Protein AF-A0A9R0Q003-F1 (afdb_monomer_lite)

Secondary structure (DSSP, 8-state):
--------SHHHHHHHHHHHHHHHHHHHHHHHHHHHHHHHHHHHHSS--TTHHHHHHHHHHHHHHHHHHHHHHHHHH---HHHHHHHHHHHHHHHHHHHHHHHHHHHHHHHHHHHHHHHHHHHHHHHHHHHHHHHHHHHHHHHHHHHHHHHHHHHHHHHHHHHHHHHHHHHHHHT-S--EEEEE-TTSSEEEEEEESSS-S-TT-EEETTSHHHHHHHT-SS-EEPPTTSGGG-S---SS---EE----

pLDDT: mean 74.14, std 12.74, range [28.8, 93.0]

Radius of gyration: 54.27 Å; chains: 1; bounding box: 106×76×130 Å

Organism: Triticum turgidum subsp. durum (NCBI:txid4567)

Structure (mmCIF, N/CA/C/O backbone):
data_AF-A0A9R0Q003-F1
#
_entry.id   AF-A0A9R0Q003-F1
#
loop_
_atom_site.group_PDB
_atom_site.id
_atom_site.type_symbol
_atom_site.label_atom_id
_atom_site.label_alt_id
_atom_site.label_comp_id
_atom_site.label_asym_id
_atom_site.label_entity_id
_atom_site.label_seq_id
_atom_site.pdbx_PDB_ins_code
_atom_site.Cartn_x
_atom_site.Cartn_y
_atom_site.Cartn_z
_atom_site.occupancy
_atom_site.B_iso_or_equiv
_atom_site.auth_seq_id
_atom_site.auth_comp_id
_atom_site.auth_asym_id
_atom_site.auth_atom_id
_atom_site.pdbx_PDB_model_num
ATOM 1 N N . MET A 1 1 ? 52.944 42.085 -42.805 1.00 39.22 1 MET A N 1
ATOM 2 C CA . MET A 1 1 ? 52.366 42.282 -41.462 1.00 39.22 1 MET A CA 1
ATOM 3 C C . MET A 1 1 ? 51.196 41.339 -41.390 1.00 39.22 1 MET A C 1
ATOM 5 O O . MET A 1 1 ? 50.138 41.614 -41.939 1.00 39.22 1 MET A O 1
ATOM 9 N N . ASP A 1 2 ? 51.517 40.164 -40.880 1.00 52.12 2 ASP A N 1
ATOM 10 C CA . ASP A 1 2 ? 50.718 38.954 -40.896 1.00 52.12 2 ASP A CA 1
ATOM 11 C C . ASP A 1 2 ? 49.613 39.023 -39.845 1.00 52.12 2 ASP A C 1
ATOM 13 O O . ASP A 1 2 ? 49.868 39.360 -38.691 1.00 52.12 2 ASP A O 1
ATOM 17 N N . ALA A 1 3 ? 48.399 38.668 -40.250 1.00 45.84 3 ALA A N 1
ATOM 18 C CA . ALA A 1 3 ? 47.321 38.302 -39.345 1.00 45.84 3 ALA A CA 1
ATOM 19 C C . ALA A 1 3 ? 46.620 37.074 -39.940 1.00 45.84 3 ALA A C 1
ATOM 21 O O . ALA A 1 3 ? 45.602 37.175 -40.620 1.00 45.84 3 ALA A O 1
ATOM 22 N N . CYS A 1 4 ? 47.236 35.909 -39.737 1.00 53.81 4 CYS A N 1
ATOM 23 C CA . CYS A 1 4 ? 46.520 34.641 -39.755 1.00 53.81 4 CYS A CA 1
ATOM 24 C C . CYS A 1 4 ? 45.771 34.532 -38.424 1.00 53.81 4 CYS A C 1
ATOM 26 O O . CYS A 1 4 ? 46.368 34.149 -37.420 1.00 53.81 4 CYS A O 1
ATOM 28 N N . ASP A 1 5 ? 44.487 34.885 -38.412 1.00 50.88 5 ASP A N 1
ATOM 29 C CA . ASP A 1 5 ? 43.586 34.497 -37.327 1.00 50.88 5 ASP A CA 1
ATOM 30 C C . ASP A 1 5 ? 43.148 33.048 -37.567 1.00 50.88 5 ASP A C 1
ATOM 32 O O . ASP A 1 5 ? 42.313 32.746 -38.424 1.00 50.88 5 ASP A O 1
ATOM 36 N N . CYS A 1 6 ? 43.775 32.132 -36.832 1.00 57.16 6 CYS A N 1
ATOM 37 C CA . CYS A 1 6 ? 43.416 30.723 -36.800 1.00 57.16 6 CYS A CA 1
ATOM 38 C C . CYS A 1 6 ? 42.078 30.555 -36.064 1.00 57.16 6 CYS A C 1
ATOM 40 O O . CYS A 1 6 ? 41.985 30.726 -34.848 1.00 57.16 6 CYS A O 1
ATOM 42 N N . ILE A 1 7 ? 41.031 30.195 -36.805 1.00 57.41 7 ILE A N 1
ATOM 43 C CA . ILE A 1 7 ? 39.752 29.731 -36.258 1.00 57.41 7 ILE A CA 1
ATOM 44 C C . ILE A 1 7 ? 39.983 28.321 -35.692 1.00 57.41 7 ILE A C 1
ATOM 46 O O . ILE A 1 7 ? 39.793 27.328 -36.386 1.00 57.41 7 ILE A O 1
ATOM 50 N N . GLU A 1 8 ? 40.440 28.229 -34.443 1.00 60.84 8 GLU A N 1
ATOM 51 C CA . GLU A 1 8 ? 40.771 26.950 -33.793 1.00 60.84 8 GLU A CA 1
ATOM 52 C C . GLU A 1 8 ? 40.316 26.811 -32.310 1.00 60.84 8 GLU A C 1
ATOM 54 O O . GLU A 1 8 ? 41.117 26.432 -31.460 1.00 60.84 8 GLU A O 1
ATOM 59 N N . PRO A 1 9 ? 39.033 27.067 -31.946 1.00 56.81 9 PRO A N 1
ATOM 60 C CA . PRO A 1 9 ? 38.495 26.574 -30.666 1.00 56.81 9 PRO A CA 1
ATOM 61 C C . PRO A 1 9 ? 37.303 25.604 -30.774 1.00 56.81 9 PRO A C 1
ATOM 63 O O . PRO A 1 9 ? 36.918 25.015 -29.766 1.00 56.81 9 PRO A O 1
ATOM 66 N N . LEU A 1 10 ? 36.706 25.407 -31.957 1.00 55.28 10 LEU A N 1
ATOM 67 C CA . LEU A 1 10 ? 35.469 24.616 -32.090 1.00 55.28 10 LEU A CA 1
ATOM 68 C C . LEU A 1 10 ? 35.720 23.101 -31.947 1.00 55.28 10 LEU A C 1
ATOM 70 O O . LEU A 1 10 ? 35.021 22.421 -31.206 1.00 55.28 10 LEU A O 1
ATOM 74 N N . TRP A 1 11 ? 36.793 22.596 -32.565 1.00 57.06 11 TRP A N 1
ATOM 75 C CA . TRP A 1 11 ? 37.104 21.161 -32.620 1.00 57.06 11 TRP A CA 1
ATOM 76 C C . TRP A 1 11 ? 37.502 20.545 -31.264 1.00 57.06 11 TRP A C 1
ATOM 78 O O . TRP A 1 11 ? 37.228 19.377 -31.004 1.00 57.06 11 TRP A O 1
ATOM 88 N N . GLN A 1 12 ? 38.127 21.322 -30.370 1.00 60.28 12 GLN A N 1
ATOM 89 C CA . GLN A 1 12 ? 38.570 20.834 -29.055 1.00 60.28 12 GLN A CA 1
ATOM 90 C C . GLN A 1 12 ? 37.400 20.655 -28.073 1.00 60.28 12 GLN A C 1
ATOM 92 O O . GLN A 1 12 ? 37.425 19.774 -27.210 1.00 60.28 12 GLN A O 1
ATOM 97 N N . ALA A 1 13 ? 36.382 21.514 -28.189 1.00 66.50 13 ALA A N 1
ATOM 98 C CA . ALA A 1 13 ? 35.168 21.429 -27.387 1.00 66.50 13 ALA A CA 1
ATOM 99 C C . ALA A 1 13 ? 34.337 20.199 -27.781 1.00 66.50 13 ALA A C 1
ATOM 101 O O . ALA A 1 13 ? 33.815 19.514 -26.902 1.00 66.50 13 ALA A O 1
ATOM 102 N N . ASP A 1 14 ? 34.289 19.881 -29.077 1.00 73.62 14 ASP A N 1
ATOM 103 C CA . ASP A 1 14 ? 33.578 18.713 -29.599 1.00 73.62 14 ASP A CA 1
ATOM 104 C C . ASP A 1 14 ? 34.161 17.393 -29.056 1.00 73.62 14 ASP A C 1
ATOM 106 O O . ASP A 1 14 ? 33.408 16.523 -28.617 1.00 73.62 14 ASP A O 1
ATOM 110 N N . ASP A 1 15 ? 35.491 17.262 -28.973 1.00 77.25 15 ASP A N 1
ATOM 111 C CA . ASP A 1 15 ? 36.147 16.055 -28.435 1.00 77.25 15 ASP A CA 1
ATOM 112 C C . ASP A 1 15 ? 35.896 15.865 -26.925 1.00 77.25 15 ASP A C 1
ATOM 114 O O . ASP A 1 15 ? 35.560 14.770 -26.459 1.00 77.25 15 ASP A O 1
ATOM 118 N N . LEU A 1 16 ? 35.969 16.954 -26.148 1.00 82.06 16 LEU A N 1
ATOM 119 C CA . LEU A 1 16 ? 35.651 16.924 -24.719 1.00 82.06 16 LEU A CA 1
ATOM 120 C C . LEU A 1 16 ? 34.187 16.551 -24.474 1.00 82.06 16 LEU A C 1
ATOM 122 O O . LEU A 1 16 ? 33.913 15.700 -23.626 1.00 82.06 16 LEU A O 1
ATOM 126 N N . LEU A 1 17 ? 33.252 17.149 -25.217 1.00 81.50 17 LEU A N 1
ATOM 127 C CA . LEU A 1 17 ? 31.821 16.855 -25.103 1.00 81.50 17 LEU A CA 1
ATOM 128 C C . LEU A 1 17 ? 31.522 15.384 -25.406 1.00 81.50 17 LEU A C 1
ATOM 130 O O . LEU A 1 17 ? 30.820 14.736 -24.628 1.00 81.50 17 LEU A O 1
ATOM 134 N N . VAL A 1 18 ? 32.109 14.829 -26.470 1.00 82.00 18 VAL A N 1
ATOM 135 C CA . VAL A 1 18 ? 31.964 13.407 -26.820 1.00 82.00 18 VAL A CA 1
ATOM 136 C C . VAL A 1 18 ? 32.505 12.508 -25.706 1.00 82.00 18 VAL A C 1
ATOM 138 O O . VAL A 1 18 ? 31.854 11.532 -25.328 1.00 82.00 18 VAL A O 1
ATOM 141 N N . LYS A 1 19 ? 33.654 12.851 -25.113 1.00 82.94 19 LYS A N 1
ATOM 142 C CA . LYS A 1 19 ? 34.254 12.081 -24.015 1.00 82.94 19 LYS A CA 1
ATOM 143 C C . LYS A 1 19 ? 33.407 12.111 -22.742 1.00 82.94 19 LYS A C 1
ATOM 145 O O . LYS A 1 19 ? 33.236 11.073 -22.102 1.00 82.94 19 LYS A O 1
ATOM 150 N N . TYR A 1 20 ? 32.853 13.269 -22.382 1.00 85.69 20 TYR A N 1
ATOM 151 C CA . TYR A 1 20 ? 31.913 13.372 -21.264 1.00 85.69 20 TYR A CA 1
ATOM 152 C C . TYR A 1 20 ? 30.651 12.557 -21.524 1.00 85.69 20 TYR A C 1
ATOM 154 O O . TYR A 1 20 ? 30.238 11.798 -20.652 1.00 85.69 20 TYR A O 1
ATOM 162 N N . GLN A 1 21 ? 30.086 12.647 -22.728 1.00 83.62 21 GLN A N 1
ATOM 163 C CA . GLN A 1 21 ? 28.890 11.898 -23.094 1.00 83.62 21 GLN A CA 1
ATOM 164 C C . GLN A 1 21 ? 29.126 10.383 -23.052 1.00 83.62 21 GLN A C 1
ATOM 166 O O . GLN A 1 21 ? 28.301 9.658 -22.503 1.00 83.62 21 GLN A O 1
ATOM 171 N N . TYR A 1 22 ? 30.289 9.915 -23.513 1.00 84.62 22 TYR A N 1
ATOM 172 C CA . TYR A 1 22 ? 30.708 8.516 -23.407 1.00 84.62 22 TYR A CA 1
ATOM 173 C C . TYR A 1 22 ? 30.778 8.041 -21.947 1.00 84.62 22 TYR A C 1
ATOM 175 O O . TYR A 1 22 ? 30.221 7.003 -21.587 1.00 84.62 22 TYR A O 1
ATOM 183 N N . ILE A 1 23 ? 31.442 8.809 -21.077 1.00 87.44 23 ILE A N 1
ATOM 184 C CA . ILE A 1 23 ? 31.572 8.468 -19.653 1.00 87.44 23 ILE A CA 1
ATOM 185 C C . ILE A 1 23 ? 30.193 8.472 -18.977 1.00 87.44 23 ILE A C 1
ATOM 187 O O . ILE A 1 23 ? 29.872 7.550 -18.226 1.00 87.44 23 ILE A O 1
ATOM 191 N N . SER A 1 24 ? 29.358 9.472 -19.262 1.00 86.50 24 SER A N 1
ATOM 192 C CA . SER A 1 24 ? 27.998 9.564 -18.733 1.00 86.50 24 SER A CA 1
ATOM 193 C C . SER A 1 24 ? 27.127 8.389 -19.175 1.00 86.50 24 SER A C 1
ATOM 195 O O . SER A 1 24 ? 26.524 7.749 -18.317 1.00 86.50 24 SER A O 1
ATOM 197 N N . ASP A 1 25 ? 27.098 8.051 -20.467 1.00 87.00 25 ASP A N 1
ATOM 198 C CA . ASP A 1 25 ? 26.306 6.928 -20.988 1.00 87.00 25 ASP A CA 1
ATOM 199 C C . ASP A 1 25 ? 26.730 5.590 -20.360 1.00 87.00 25 ASP A C 1
ATOM 201 O O . ASP A 1 25 ? 25.877 4.756 -20.051 1.00 87.00 25 ASP A O 1
ATOM 205 N N . PHE A 1 26 ? 28.025 5.404 -20.080 1.00 89.25 26 PHE A N 1
ATOM 206 C CA . PHE A 1 26 ? 28.524 4.228 -19.364 1.00 89.25 26 PHE A CA 1
ATOM 207 C C . PHE A 1 26 ? 27.991 4.142 -17.924 1.00 89.25 26 PHE A C 1
ATOM 209 O O . PHE A 1 26 ? 27.457 3.105 -17.522 1.00 89.25 26 PHE A O 1
ATOM 216 N N . PHE A 1 27 ? 28.098 5.223 -17.144 1.00 90.44 27 PHE A N 1
ATOM 217 C CA . PHE A 1 27 ? 27.604 5.240 -15.762 1.00 90.44 27 PHE A CA 1
ATOM 218 C C . PHE A 1 27 ? 26.077 5.132 -15.684 1.00 90.44 27 PHE A C 1
ATOM 220 O O . PHE A 1 27 ? 25.561 4.455 -14.793 1.00 90.44 27 PHE A O 1
ATOM 227 N N . ILE A 1 28 ? 25.353 5.746 -16.624 1.00 89.25 28 ILE A N 1
ATOM 228 C CA . ILE A 1 28 ? 23.892 5.635 -16.714 1.00 89.25 28 ILE A CA 1
ATOM 229 C C . ILE A 1 28 ? 23.494 4.189 -17.012 1.00 89.25 28 ILE A C 1
ATOM 231 O O . ILE A 1 28 ? 22.638 3.643 -16.317 1.00 89.25 28 ILE A O 1
ATOM 235 N N . ALA A 1 29 ? 24.140 3.541 -17.988 1.00 89.50 29 ALA A N 1
ATOM 236 C CA . ALA A 1 29 ? 23.881 2.137 -18.293 1.00 89.50 29 ALA A CA 1
ATOM 237 C C . ALA A 1 29 ? 24.128 1.250 -17.062 1.00 89.50 29 ALA A C 1
ATOM 239 O O . ALA A 1 29 ? 23.259 0.459 -16.698 1.00 89.50 29 ALA A O 1
ATOM 240 N N . LEU A 1 30 ? 25.261 1.427 -16.371 1.00 90.94 30 LEU A N 1
ATOM 241 C CA . LEU A 1 30 ? 25.586 0.683 -15.150 1.00 90.94 30 LEU A CA 1
ATOM 242 C C . LEU A 1 30 ? 24.510 0.860 -14.066 1.00 90.94 30 LEU A C 1
ATOM 244 O O . LEU A 1 30 ? 24.023 -0.125 -13.509 1.00 90.94 30 LEU A O 1
ATOM 248 N N . ALA A 1 31 ? 24.100 2.101 -13.798 1.00 91.50 31 ALA A N 1
ATOM 249 C CA . ALA A 1 31 ? 23.055 2.397 -12.824 1.00 91.50 31 ALA A CA 1
ATOM 250 C C . ALA A 1 31 ? 21.722 1.738 -13.212 1.00 91.50 31 ALA A C 1
ATOM 252 O O . ALA A 1 31 ? 21.062 1.128 -12.371 1.00 91.50 31 ALA A O 1
ATOM 253 N N . TYR A 1 32 ? 21.347 1.794 -14.491 1.00 91.88 32 TYR A N 1
ATOM 254 C CA . TYR A 1 32 ? 20.096 1.221 -14.992 1.00 91.88 32 TYR A CA 1
ATOM 255 C C . TYR A 1 32 ? 20.089 -0.315 -14.982 1.00 91.88 32 TYR A C 1
ATOM 257 O O . TYR A 1 32 ? 19.019 -0.909 -14.892 1.00 91.88 32 TYR A O 1
ATOM 265 N N . PHE A 1 33 ? 21.245 -0.982 -14.980 1.00 89.62 33 PHE A N 1
ATOM 266 C CA . PHE A 1 33 ? 21.320 -2.420 -14.691 1.00 89.62 33 PHE A CA 1
ATOM 267 C C . PHE A 1 33 ? 21.368 -2.734 -13.183 1.00 89.62 33 PHE A C 1
ATOM 269 O O . PHE A 1 33 ? 20.848 -3.771 -12.771 1.00 89.62 33 PHE A O 1
ATOM 276 N N . SER A 1 34 ? 21.925 -1.848 -12.346 1.00 93.00 34 SER A N 1
ATOM 277 C CA . SER A 1 34 ? 22.005 -2.039 -10.884 1.00 93.00 34 SER A CA 1
ATOM 278 C C . SER A 1 34 ? 20.648 -1.911 -10.187 1.00 93.00 34 SER A C 1
ATOM 280 O O . SER A 1 34 ? 20.258 -2.787 -9.417 1.00 93.00 34 SER A O 1
ATOM 282 N N . ILE A 1 35 ? 19.882 -0.862 -10.503 1.00 89.88 35 ILE A N 1
ATOM 283 C CA . ILE A 1 35 ? 18.570 -0.583 -9.892 1.00 89.88 35 ILE A CA 1
ATOM 284 C C . ILE A 1 35 ? 17.612 -1.793 -9.951 1.00 89.88 35 ILE A C 1
ATOM 286 O O . ILE A 1 35 ? 17.067 -2.171 -8.911 1.00 89.88 35 ILE A O 1
ATOM 290 N N . PRO A 1 36 ? 17.377 -2.445 -11.109 1.00 88.06 36 PRO A N 1
ATOM 291 C CA . PRO A 1 36 ? 16.486 -3.600 -11.170 1.00 88.06 36 PRO A CA 1
ATOM 292 C C . PRO A 1 36 ? 17.024 -4.813 -10.397 1.00 88.06 36 PRO A C 1
ATOM 294 O O . PRO A 1 36 ? 16.221 -5.565 -9.846 1.00 88.06 36 PRO A O 1
ATOM 297 N N . LEU A 1 37 ? 18.346 -5.004 -10.292 1.00 88.81 37 LEU A N 1
ATOM 298 C CA . LEU A 1 37 ? 18.932 -6.072 -9.470 1.00 88.81 37 LEU A CA 1
ATOM 299 C C . LEU A 1 37 ? 18.641 -5.858 -7.979 1.00 88.81 37 LEU A C 1
ATOM 301 O O . LEU A 1 37 ? 18.210 -6.788 -7.292 1.00 88.81 37 LEU A O 1
ATOM 305 N N . GLU A 1 38 ? 18.813 -4.630 -7.492 1.00 89.25 38 GLU A N 1
ATOM 306 C CA . GLU A 1 38 ? 18.480 -4.242 -6.117 1.00 89.25 38 GLU A CA 1
ATOM 307 C C . GLU A 1 38 ? 16.982 -4.409 -5.836 1.00 89.25 38 GLU A C 1
ATOM 309 O O . GLU A 1 38 ? 16.589 -4.959 -4.802 1.00 89.25 38 GLU A O 1
ATOM 314 N N . LEU A 1 39 ? 16.136 -4.017 -6.794 1.00 86.62 39 LEU A N 1
ATOM 315 C CA . LEU A 1 39 ? 14.686 -4.162 -6.704 1.00 86.62 39 LEU A CA 1
ATOM 316 C C . LEU A 1 39 ? 14.270 -5.640 -6.621 1.00 86.62 39 LEU A C 1
ATOM 318 O O . LEU A 1 39 ? 13.447 -6.006 -5.781 1.00 86.62 39 LEU A O 1
ATOM 322 N N . ILE A 1 40 ? 14.867 -6.515 -7.439 1.00 86.69 40 ILE A N 1
ATOM 323 C CA . ILE A 1 40 ? 14.616 -7.965 -7.403 1.00 86.69 40 ILE A CA 1
ATOM 324 C C . ILE A 1 40 ? 15.054 -8.559 -6.061 1.00 86.69 40 ILE A C 1
ATOM 326 O O . ILE A 1 40 ? 14.315 -9.353 -5.472 1.00 86.69 40 ILE A O 1
ATOM 330 N N . TYR A 1 41 ? 16.228 -8.174 -5.554 1.00 88.31 41 TYR A N 1
ATOM 331 C CA . TYR A 1 41 ? 16.712 -8.623 -4.249 1.00 88.31 41 TYR A CA 1
ATOM 332 C C . TYR A 1 41 ? 15.750 -8.220 -3.121 1.00 88.31 41 TYR A C 1
ATOM 334 O O . TYR A 1 41 ? 15.361 -9.063 -2.305 1.00 88.31 41 TYR A O 1
ATOM 342 N N . PHE A 1 42 ? 15.297 -6.963 -3.118 1.00 84.94 42 PHE A N 1
ATOM 343 C CA . PHE A 1 42 ? 14.334 -6.450 -2.146 1.00 84.94 42 PHE A CA 1
ATOM 344 C C . PHE A 1 42 ? 13.007 -7.217 -2.186 1.00 84.94 42 PHE A C 1
ATOM 346 O O . PHE A 1 42 ? 12.504 -7.649 -1.149 1.00 84.94 42 PHE A O 1
ATOM 353 N N . VAL A 1 43 ? 12.462 -7.457 -3.380 1.00 83.88 43 VAL A N 1
ATOM 354 C CA . VAL A 1 43 ? 11.192 -8.180 -3.564 1.00 83.88 43 VAL A CA 1
ATOM 355 C C . VAL A 1 43 ? 11.316 -9.646 -3.163 1.00 83.88 43 VAL A C 1
ATOM 357 O O . VAL A 1 43 ? 10.394 -10.198 -2.572 1.00 83.88 43 VAL A O 1
ATOM 360 N N . LYS A 1 44 ? 12.457 -10.288 -3.437 1.00 82.94 44 LYS A N 1
ATOM 361 C CA . LYS A 1 44 ? 12.706 -11.671 -3.009 1.00 82.94 44 LYS A CA 1
ATOM 362 C C . LYS A 1 44 ? 12.798 -11.784 -1.484 1.00 82.94 44 LYS A C 1
ATOM 364 O O . LYS A 1 44 ? 12.414 -12.811 -0.929 1.00 82.94 44 LYS A O 1
ATOM 369 N N . LYS A 1 45 ? 13.298 -10.746 -0.805 1.00 84.44 45 LYS A N 1
ATOM 370 C CA . LYS A 1 45 ? 13.386 -10.694 0.661 1.00 84.44 45 LYS A CA 1
ATOM 371 C C . LYS A 1 45 ? 12.059 -10.295 1.321 1.00 84.44 45 LYS A C 1
ATOM 373 O O . LYS A 1 45 ? 11.760 -10.777 2.411 1.00 84.44 45 LYS A O 1
ATOM 378 N N . SER A 1 46 ? 11.268 -9.440 0.676 1.00 76.00 46 SER A N 1
ATOM 379 C CA . SER A 1 46 ? 9.977 -8.956 1.169 1.00 76.00 46 SER A CA 1
ATOM 380 C C . SER A 1 46 ? 8.842 -9.898 0.744 1.00 76.00 46 SER A C 1
ATOM 382 O O . SER A 1 46 ? 8.393 -9.897 -0.398 1.00 76.00 46 SER A O 1
ATOM 384 N N . SER A 1 47 ? 8.373 -10.736 1.673 1.00 59.75 47 SER A N 1
ATOM 385 C CA . SER A 1 47 ? 7.427 -11.843 1.423 1.00 59.75 47 SER A CA 1
ATOM 386 C C . SER A 1 47 ? 6.079 -11.425 0.795 1.00 59.75 47 SER A C 1
ATOM 388 O O . SER A 1 47 ? 5.408 -12.242 0.164 1.00 59.75 47 SER A O 1
ATOM 390 N N . PHE A 1 48 ? 5.683 -10.152 0.893 1.00 60.50 48 PHE A N 1
ATOM 391 C CA . PHE A 1 48 ? 4.345 -9.692 0.513 1.00 60.50 48 PHE A CA 1
ATOM 392 C C . PHE A 1 48 ? 4.397 -8.418 -0.341 1.00 60.50 48 PHE A C 1
ATOM 394 O O . PHE A 1 48 ? 4.326 -7.303 0.168 1.00 60.50 48 PHE A O 1
ATOM 401 N N . PHE A 1 49 ? 4.499 -8.580 -1.664 1.00 68.56 49 PHE A N 1
ATOM 402 C CA . PHE A 1 49 ? 4.280 -7.482 -2.610 1.00 68.56 49 PHE A CA 1
ATOM 403 C C . PHE A 1 49 ? 3.157 -7.868 -3.585 1.00 68.56 49 PHE A C 1
ATOM 405 O O . PHE A 1 49 ? 3.393 -8.698 -4.464 1.00 68.56 49 PHE A O 1
ATOM 412 N N . PRO A 1 50 ? 1.937 -7.317 -3.442 1.00 67.94 50 PRO A N 1
ATOM 413 C CA . PRO A 1 50 ? 0.781 -7.712 -4.257 1.00 67.94 50 PRO A CA 1
ATOM 414 C C . PRO A 1 50 ? 0.907 -7.331 -5.744 1.00 67.94 50 PRO A C 1
ATOM 416 O O . PRO A 1 50 ? 0.193 -7.874 -6.578 1.00 67.94 50 PRO A O 1
ATOM 419 N N . TYR A 1 51 ? 1.867 -6.472 -6.103 1.00 73.25 51 TYR A N 1
ATOM 420 C CA . TYR A 1 51 ? 2.029 -5.922 -7.455 1.00 73.25 51 TYR A CA 1
ATOM 421 C C . TYR A 1 51 ? 3.347 -6.339 -8.130 1.00 73.25 51 TYR A C 1
ATOM 423 O O . TYR A 1 51 ? 4.054 -5.515 -8.712 1.00 73.25 51 TYR A O 1
ATOM 431 N N . ARG A 1 52 ? 3.702 -7.632 -8.070 1.00 77.94 52 ARG A N 1
ATOM 432 C CA . ARG A 1 52 ? 4.939 -8.168 -8.688 1.00 77.94 52 ARG A CA 1
ATOM 433 C C . ARG A 1 52 ? 5.046 -7.871 -10.189 1.00 77.94 52 ARG A C 1
ATOM 435 O O . ARG A 1 52 ? 6.133 -7.582 -10.671 1.00 77.94 52 ARG A O 1
ATOM 442 N N . TRP A 1 53 ? 3.926 -7.877 -10.912 1.00 77.75 53 TRP A N 1
ATOM 443 C CA . TRP A 1 53 ? 3.884 -7.565 -12.347 1.00 77.75 53 TRP A CA 1
ATOM 444 C C . TRP A 1 53 ? 4.319 -6.133 -12.673 1.00 77.75 53 TRP A C 1
ATOM 446 O O . TRP A 1 53 ? 5.014 -5.918 -13.660 1.00 77.75 53 TRP A O 1
ATOM 456 N N . VAL A 1 54 ? 3.977 -5.164 -11.821 1.00 80.88 54 VAL A N 1
ATOM 457 C CA . VAL A 1 54 ? 4.371 -3.755 -11.995 1.00 80.88 54 VAL A CA 1
ATOM 458 C C . VAL A 1 54 ? 5.875 -3.599 -11.840 1.00 80.88 54 VAL A C 1
ATOM 460 O O . VAL A 1 54 ? 6.507 -2.890 -12.611 1.00 80.88 54 VAL A O 1
ATOM 463 N N . LEU A 1 55 ? 6.458 -4.309 -10.875 1.00 81.50 55 LEU A N 1
ATOM 464 C CA . LEU A 1 55 ? 7.901 -4.313 -10.647 1.00 81.50 55 LEU A CA 1
ATOM 465 C C . LEU A 1 55 ? 8.659 -4.940 -11.820 1.00 81.50 55 LEU A C 1
ATOM 467 O O . LEU A 1 55 ? 9.721 -4.446 -12.184 1.00 81.50 55 LEU A O 1
ATOM 471 N N . ILE A 1 56 ? 8.102 -5.985 -12.440 1.00 83.50 56 ILE A N 1
ATOM 472 C CA . ILE A 1 56 ? 8.666 -6.583 -13.658 1.00 83.50 56 ILE A CA 1
ATOM 473 C C . ILE A 1 56 ? 8.611 -5.583 -14.820 1.00 83.50 56 ILE A C 1
ATOM 475 O O . ILE A 1 56 ? 9.620 -5.400 -15.493 1.00 83.50 56 ILE A O 1
ATOM 479 N N . GLN A 1 57 ? 7.478 -4.906 -15.033 1.00 83.38 57 GLN A N 1
ATOM 480 C CA . GLN A 1 57 ? 7.337 -3.889 -16.087 1.00 83.38 57 GLN A CA 1
ATOM 481 C C . GLN A 1 57 ? 8.280 -2.700 -15.865 1.00 83.38 57 GLN A C 1
ATOM 483 O O . GLN A 1 57 ? 8.973 -2.273 -16.785 1.00 83.38 57 GLN A O 1
ATOM 488 N N . PHE A 1 58 ? 8.371 -2.211 -14.628 1.00 85.56 58 PHE A N 1
ATOM 489 C CA . PHE A 1 58 ? 9.275 -1.128 -14.251 1.00 85.56 58 PHE A CA 1
ATOM 490 C C . PHE A 1 58 ? 10.747 -1.527 -14.418 1.00 85.56 58 PHE A C 1
ATOM 492 O O . PHE A 1 58 ? 11.527 -0.781 -15.004 1.00 85.56 58 PHE A O 1
ATOM 499 N N . GLY A 1 59 ? 11.121 -2.733 -13.981 1.00 87.38 59 GLY A N 1
ATOM 500 C CA . GLY A 1 59 ? 12.461 -3.274 -14.196 1.00 87.38 59 GLY A CA 1
ATOM 501 C C . GLY A 1 59 ? 12.792 -3.431 -15.682 1.00 87.38 59 GLY A C 1
ATOM 502 O O . GLY A 1 59 ? 13.861 -3.008 -16.114 1.00 87.38 59 GLY A O 1
ATOM 503 N N . ALA A 1 60 ? 11.864 -3.964 -16.481 1.00 87.94 60 ALA A N 1
ATOM 504 C CA . ALA A 1 60 ? 12.028 -4.099 -17.927 1.00 87.94 60 ALA A CA 1
ATOM 505 C C . ALA A 1 60 ? 12.201 -2.737 -18.615 1.00 87.94 60 ALA A C 1
ATOM 507 O O . ALA A 1 60 ? 13.076 -2.596 -19.466 1.00 87.94 60 ALA A O 1
ATOM 508 N N . PHE A 1 61 ? 11.425 -1.726 -18.215 1.00 88.38 61 PHE A N 1
ATOM 509 C CA . PHE A 1 61 ? 11.552 -0.358 -18.714 1.00 88.38 61 PHE A CA 1
ATOM 510 C C . PHE A 1 61 ? 12.938 0.235 -18.423 1.00 88.38 61 PHE A C 1
ATOM 512 O O . PHE A 1 61 ? 13.585 0.743 -19.337 1.00 88.38 61 PHE A O 1
ATOM 519 N N . ILE A 1 62 ? 13.428 0.121 -17.183 1.00 89.94 62 ILE A N 1
ATOM 520 C CA . ILE A 1 62 ? 14.754 0.634 -16.803 1.00 89.94 62 ILE A CA 1
ATOM 521 C C . ILE A 1 62 ? 15.860 -0.081 -17.593 1.00 89.94 62 ILE A C 1
ATOM 523 O O . ILE A 1 62 ? 16.750 0.578 -18.129 1.00 89.94 62 ILE A O 1
ATOM 527 N N . VAL A 1 63 ? 15.784 -1.411 -17.725 1.00 90.44 63 VAL A N 1
ATOM 528 C CA . VAL A 1 63 ? 16.761 -2.197 -18.498 1.00 90.44 63 VAL A CA 1
ATOM 529 C C . VAL A 1 63 ? 16.759 -1.799 -19.973 1.00 90.44 63 VAL A C 1
ATOM 531 O O . VAL A 1 63 ? 17.827 -1.620 -20.554 1.00 90.44 63 VAL A O 1
ATOM 534 N N . LEU A 1 64 ? 15.584 -1.624 -20.583 1.00 88.56 64 LEU A N 1
ATOM 535 C CA . LEU A 1 64 ? 15.450 -1.177 -21.972 1.00 88.56 64 LEU A CA 1
ATOM 536 C C . LEU A 1 64 ? 16.055 0.218 -22.180 1.00 88.56 64 LEU A C 1
ATOM 538 O O . LEU A 1 64 ? 16.804 0.426 -23.135 1.00 88.56 64 LEU A O 1
ATOM 542 N N . CYS A 1 65 ? 15.810 1.155 -21.262 1.00 87.50 65 CYS A N 1
ATOM 543 C CA . CYS A 1 65 ? 16.470 2.461 -21.267 1.00 87.50 65 CYS A CA 1
ATOM 544 C C . CYS A 1 65 ? 17.996 2.315 -21.138 1.00 87.50 65 CYS A C 1
ATOM 546 O O . CYS A 1 65 ? 18.737 2.918 -21.913 1.00 87.50 65 CYS A O 1
ATOM 548 N N . GLY A 1 66 ? 18.484 1.460 -20.235 1.00 88.31 66 GLY A N 1
ATOM 549 C CA . GLY A 1 66 ? 19.921 1.226 -20.032 1.00 88.31 66 GLY A CA 1
ATOM 550 C C . GLY A 1 66 ? 20.591 0.626 -21.264 1.00 88.31 66 GLY A C 1
ATOM 551 O O . GLY A 1 66 ? 21.677 1.051 -21.658 1.00 88.31 66 GLY A O 1
ATOM 552 N N . ALA A 1 67 ? 19.898 -0.292 -21.938 1.00 87.25 67 ALA A N 1
ATOM 553 C CA . ALA A 1 67 ? 20.338 -0.869 -23.197 1.00 87.25 67 ALA A CA 1
ATOM 554 C C . ALA A 1 67 ? 20.505 0.203 -24.282 1.00 87.25 67 ALA A C 1
ATOM 556 O O . ALA A 1 67 ? 21.481 0.150 -25.023 1.00 87.25 67 ALA A O 1
ATOM 557 N N . THR A 1 68 ? 19.629 1.214 -24.357 1.00 86.94 68 THR A N 1
ATOM 558 C CA . THR A 1 68 ? 19.807 2.307 -25.332 1.00 86.94 68 THR A CA 1
ATOM 559 C C . THR A 1 68 ? 21.070 3.137 -25.082 1.00 86.94 68 THR A C 1
ATOM 561 O O . THR A 1 68 ? 21.746 3.483 -26.049 1.00 86.94 68 THR A O 1
ATOM 564 N N . HIS A 1 69 ? 21.455 3.372 -23.822 1.00 87.06 69 HIS A N 1
ATOM 565 C CA . HIS A 1 69 ? 22.723 4.036 -23.482 1.00 87.06 69 HIS A CA 1
ATOM 566 C C . HIS A 1 69 ? 23.941 3.162 -23.811 1.00 87.06 69 HIS A C 1
ATOM 568 O O . HIS A 1 69 ? 24.925 3.649 -24.365 1.00 87.06 69 HIS A O 1
ATOM 574 N N . LEU A 1 70 ? 23.858 1.850 -23.569 1.00 85.75 70 LEU A N 1
ATOM 575 C CA . LEU A 1 70 ? 24.923 0.917 -23.944 1.00 85.75 70 LEU A CA 1
ATOM 576 C C . LEU A 1 70 ? 25.096 0.824 -25.472 1.00 85.75 70 LEU A C 1
ATOM 578 O O . LEU A 1 70 ? 26.218 0.772 -25.973 1.00 85.75 70 LEU A O 1
ATOM 582 N N . ILE A 1 71 ? 23.989 0.849 -26.222 1.00 84.00 71 ILE A N 1
ATOM 583 C CA . ILE A 1 71 ? 24.001 0.882 -27.689 1.00 84.00 71 ILE A CA 1
ATOM 584 C C . ILE A 1 71 ? 24.591 2.205 -28.195 1.00 84.00 71 ILE A C 1
ATOM 586 O O . ILE A 1 71 ? 25.362 2.177 -29.153 1.00 84.00 71 ILE A O 1
ATOM 590 N N . ASN A 1 72 ? 24.293 3.348 -27.564 1.00 80.69 72 ASN A N 1
ATOM 591 C CA . ASN A 1 72 ? 24.937 4.628 -27.894 1.00 80.69 72 ASN A CA 1
ATOM 592 C C . ASN A 1 72 ? 26.458 4.542 -27.709 1.00 80.69 72 ASN A C 1
ATOM 594 O O . ASN A 1 72 ? 27.197 4.884 -28.630 1.00 80.69 72 ASN A O 1
ATOM 598 N N . LEU A 1 73 ? 26.917 3.997 -26.577 1.00 81.75 73 LEU A N 1
ATOM 599 C CA . LEU A 1 73 ? 28.339 3.791 -26.288 1.00 81.75 73 LEU A CA 1
ATOM 600 C C . LEU A 1 73 ? 29.029 2.948 -27.372 1.00 81.75 73 LEU A C 1
ATOM 602 O O . LEU A 1 73 ? 30.095 3.305 -27.871 1.00 81.75 73 LEU A O 1
ATOM 606 N N . TRP A 1 74 ? 28.383 1.854 -27.787 1.00 79.50 74 TRP A N 1
ATOM 607 C CA . TRP A 1 74 ? 28.882 0.987 -28.855 1.00 79.50 74 TRP A CA 1
ATOM 608 C C . TRP A 1 74 ? 28.859 1.677 -30.226 1.00 79.50 74 TRP A C 1
ATOM 610 O O . TRP A 1 74 ? 29.763 1.479 -31.037 1.00 79.50 74 TRP A O 1
ATOM 620 N N . THR A 1 75 ? 27.853 2.515 -30.488 1.00 78.62 75 THR A N 1
ATOM 621 C CA . THR A 1 75 ? 27.726 3.273 -31.744 1.00 78.62 75 THR A CA 1
ATOM 622 C C . THR A 1 75 ? 28.905 4.227 -31.942 1.00 78.62 75 THR A C 1
ATOM 624 O O . THR A 1 75 ? 29.382 4.356 -33.068 1.00 78.62 75 THR A O 1
ATOM 627 N N . PHE A 1 76 ? 29.417 4.843 -30.867 1.00 70.94 76 PHE A N 1
ATOM 628 C CA . PHE A 1 76 ? 30.630 5.670 -30.921 1.00 70.94 76 PHE A CA 1
ATOM 629 C C . PHE A 1 76 ? 31.885 4.862 -31.288 1.00 70.94 76 PHE A C 1
ATOM 631 O O . PHE A 1 76 ? 32.754 5.373 -31.987 1.00 70.94 76 PHE A O 1
ATOM 638 N N . ALA A 1 77 ? 31.975 3.600 -30.858 1.00 69.50 77 ALA A N 1
ATOM 639 C CA . ALA A 1 77 ? 33.118 2.732 -31.146 1.00 69.50 77 ALA A CA 1
ATOM 640 C C . ALA A 1 77 ? 33.053 2.072 -32.536 1.00 69.50 77 ALA A C 1
ATOM 642 O O . ALA A 1 77 ? 34.081 1.732 -33.120 1.00 69.50 77 ALA A O 1
ATOM 643 N N . THR A 1 78 ? 31.858 1.830 -33.079 1.00 68.88 78 THR A N 1
ATOM 644 C CA . THR A 1 78 ? 31.677 1.197 -34.393 1.00 68.88 78 THR A CA 1
ATOM 645 C C . THR A 1 78 ? 30.376 1.678 -35.024 1.00 68.88 78 THR A C 1
ATOM 647 O O . THR A 1 78 ? 29.290 1.292 -34.599 1.00 68.88 78 THR A O 1
ATOM 650 N N . TYR A 1 79 ? 30.461 2.482 -36.083 1.00 69.06 79 TYR A N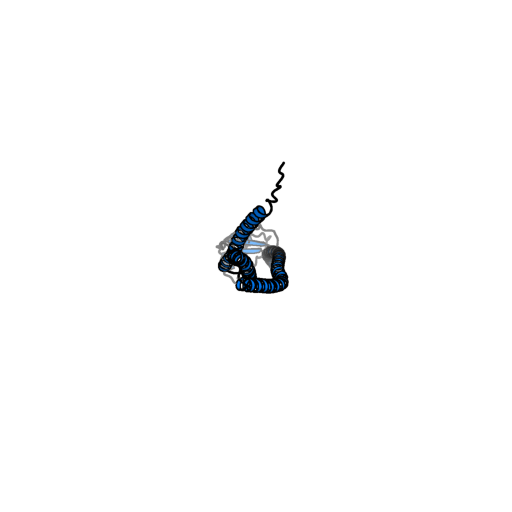 1
ATOM 651 C CA . TYR A 1 79 ? 29.275 2.906 -36.823 1.00 69.06 79 TYR A CA 1
ATOM 652 C C . TYR A 1 79 ? 28.873 1.832 -37.847 1.00 69.06 79 TYR A C 1
ATOM 654 O O . TYR A 1 79 ? 29.558 1.621 -38.846 1.00 69.06 79 TYR A O 1
ATOM 662 N N . SER A 1 80 ? 27.758 1.134 -37.606 1.00 78.88 80 SER A N 1
ATOM 663 C CA . SER A 1 80 ? 27.217 0.120 -38.523 1.00 78.88 80 SER A CA 1
ATOM 664 C C . SER A 1 80 ? 25.699 0.235 -38.664 1.00 78.88 80 SER A C 1
ATOM 666 O O . SER A 1 80 ? 24.988 0.507 -37.694 1.00 78.88 80 SER A O 1
ATOM 668 N N . LYS A 1 81 ? 25.183 -0.041 -39.872 1.00 75.12 81 LYS A N 1
ATOM 669 C CA . LYS A 1 81 ? 23.739 -0.085 -40.178 1.00 75.12 81 LYS A CA 1
ATOM 670 C C . LYS A 1 81 ? 22.979 -1.011 -39.217 1.00 75.12 81 LYS A C 1
ATOM 672 O O . LYS A 1 81 ? 21.855 -0.698 -38.835 1.00 75.12 81 LYS A O 1
ATOM 677 N N . THR A 1 82 ? 23.601 -2.106 -38.780 1.00 79.00 82 THR A N 1
ATOM 678 C CA . THR A 1 82 ? 23.009 -3.066 -37.835 1.00 79.00 82 THR A CA 1
ATOM 679 C C . THR A 1 82 ? 22.724 -2.434 -36.471 1.00 79.00 82 THR A C 1
ATOM 681 O O . THR A 1 82 ? 21.668 -2.672 -35.892 1.00 79.00 82 THR A O 1
ATOM 684 N N . ILE A 1 83 ? 23.616 -1.574 -35.973 1.00 81.38 83 ILE A N 1
ATOM 685 C CA . ILE A 1 83 ? 23.481 -0.935 -34.654 1.00 81.38 83 ILE A CA 1
ATOM 686 C C . ILE A 1 83 ? 22.341 0.092 -34.663 1.00 81.38 83 ILE A C 1
ATOM 688 O O . ILE A 1 83 ? 21.574 0.171 -33.706 1.00 81.38 83 ILE A O 1
ATOM 692 N N . ALA A 1 84 ? 22.155 0.807 -35.776 1.00 77.69 84 ALA A N 1
ATOM 693 C CA . ALA A 1 84 ? 21.026 1.719 -35.952 1.00 77.69 84 ALA A CA 1
ATOM 694 C C . ALA A 1 84 ? 19.668 0.983 -35.923 1.00 77.69 84 ALA A C 1
ATOM 696 O O . ALA A 1 84 ? 18.706 1.462 -35.315 1.00 77.69 84 ALA A O 1
ATOM 697 N N . VAL A 1 85 ? 19.587 -0.213 -36.519 1.00 82.38 85 VAL A N 1
ATOM 698 C CA . VAL A 1 85 ? 18.386 -1.067 -36.446 1.00 82.38 85 VAL A CA 1
ATOM 699 C C . VAL A 1 85 ? 18.144 -1.545 -35.010 1.00 82.38 85 VAL A C 1
ATOM 701 O O . VAL A 1 85 ? 17.030 -1.441 -34.505 1.00 82.38 85 VAL A O 1
ATOM 704 N N . VAL A 1 86 ? 19.181 -1.993 -34.302 1.00 83.88 86 VAL A N 1
ATOM 705 C CA . VAL A 1 86 ? 19.049 -2.417 -32.896 1.00 83.88 86 VAL A CA 1
ATOM 706 C C . VAL A 1 86 ? 18.597 -1.256 -32.002 1.00 83.88 86 VAL A C 1
ATOM 708 O O . VAL A 1 86 ? 17.709 -1.429 -31.169 1.00 83.88 86 VAL A O 1
ATOM 711 N N . MET A 1 87 ? 19.133 -0.050 -32.210 1.00 81.81 87 MET A N 1
ATOM 712 C CA . MET A 1 87 ? 18.733 1.146 -31.465 1.00 81.81 87 MET A CA 1
ATOM 713 C C . MET A 1 87 ? 17.269 1.526 -31.708 1.00 81.81 87 MET A C 1
ATOM 715 O O . MET A 1 87 ? 16.557 1.875 -30.766 1.00 81.81 87 MET A O 1
ATOM 719 N N . THR A 1 88 ? 16.811 1.477 -32.960 1.00 81.38 88 THR A N 1
ATOM 720 C CA . THR A 1 88 ? 15.415 1.795 -33.301 1.00 81.38 88 THR A CA 1
ATOM 721 C C . THR A 1 88 ? 14.448 0.776 -32.706 1.00 81.38 88 THR A C 1
ATOM 723 O O . THR A 1 88 ? 13.441 1.178 -32.123 1.00 81.38 88 THR A O 1
ATOM 726 N N . VAL A 1 89 ? 14.786 -0.517 -32.742 1.00 86.06 89 VAL A N 1
ATOM 727 C CA . VAL A 1 89 ? 14.007 -1.576 -32.081 1.00 86.06 89 VAL A CA 1
ATOM 728 C C . VAL A 1 89 ? 13.974 -1.379 -30.564 1.00 86.06 89 VAL A C 1
ATOM 730 O O . VAL A 1 89 ? 12.897 -1.440 -29.975 1.00 86.06 89 VAL A O 1
ATOM 733 N N . ALA A 1 90 ? 15.113 -1.087 -29.930 1.00 82.44 90 ALA A N 1
ATOM 734 C CA . ALA A 1 90 ? 15.176 -0.838 -28.491 1.00 82.44 90 ALA A CA 1
ATOM 735 C C . ALA A 1 90 ? 14.301 0.360 -28.088 1.00 82.44 90 ALA A C 1
ATOM 737 O O . ALA A 1 90 ? 13.483 0.240 -27.182 1.00 82.44 90 ALA A O 1
ATOM 738 N N . LYS A 1 91 ? 14.386 1.482 -28.816 1.00 81.19 91 LYS A N 1
ATOM 739 C CA . LYS A 1 91 ? 13.540 2.666 -28.585 1.00 81.19 91 LYS A CA 1
ATOM 740 C C . LYS A 1 91 ? 12.050 2.367 -28.762 1.00 81.19 91 LYS A C 1
ATOM 742 O O . LYS A 1 91 ? 11.242 2.815 -27.951 1.00 81.19 91 LYS A O 1
ATOM 747 N N . ALA A 1 92 ? 11.686 1.597 -29.788 1.00 83.62 92 ALA A N 1
ATOM 748 C CA . ALA A 1 92 ? 10.304 1.187 -30.014 1.00 83.62 92 ALA A CA 1
ATOM 749 C C . ALA A 1 92 ? 9.785 0.290 -28.877 1.00 83.62 92 ALA A C 1
ATOM 751 O O . ALA A 1 92 ? 8.696 0.527 -28.357 1.00 83.62 92 ALA A O 1
ATOM 752 N N . ALA A 1 93 ? 10.583 -0.684 -28.432 1.00 83.25 93 ALA A N 1
ATOM 753 C CA . ALA A 1 93 ? 10.244 -1.534 -27.294 1.00 83.25 93 ALA A CA 1
ATOM 754 C C . ALA A 1 93 ? 10.076 -0.718 -26.000 1.00 83.25 93 ALA A C 1
ATOM 756 O O . ALA A 1 93 ? 9.083 -0.896 -25.295 1.00 83.25 93 ALA A O 1
ATOM 757 N N . THR A 1 94 ? 10.975 0.233 -25.724 1.00 85.12 94 THR A N 1
ATOM 758 C CA . THR A 1 94 ? 10.858 1.152 -24.581 1.00 85.12 94 THR A CA 1
ATOM 759 C C . THR A 1 94 ? 9.564 1.958 -24.632 1.00 85.12 94 THR A C 1
ATOM 761 O O . THR A 1 94 ? 8.883 2.079 -23.615 1.00 85.12 94 THR A O 1
ATOM 764 N N . ALA A 1 95 ? 9.192 2.487 -25.802 1.00 83.94 95 ALA A N 1
ATOM 765 C CA . ALA A 1 95 ? 7.956 3.248 -25.970 1.00 83.94 95 ALA A CA 1
ATOM 766 C C . ALA A 1 95 ? 6.717 2.391 -25.670 1.00 83.94 95 ALA A C 1
ATOM 768 O O . ALA A 1 95 ? 5.844 2.814 -24.914 1.00 83.94 95 ALA A O 1
ATOM 769 N N . VAL A 1 96 ? 6.674 1.159 -26.188 1.00 88.00 96 VAL A N 1
ATOM 770 C CA . VAL A 1 96 ? 5.572 0.219 -25.933 1.00 88.00 96 VAL A CA 1
ATOM 771 C C . VAL A 1 96 ? 5.466 -0.119 -24.446 1.00 88.00 96 VAL A C 1
ATOM 773 O O . VAL A 1 96 ? 4.386 0.006 -23.866 1.00 88.00 96 VAL A O 1
ATOM 776 N N . VAL A 1 97 ? 6.577 -0.495 -23.805 1.00 85.88 97 VAL A N 1
ATOM 777 C CA . VAL A 1 97 ? 6.599 -0.818 -22.369 1.00 85.88 97 VAL A CA 1
ATOM 778 C C . VAL A 1 97 ? 6.194 0.398 -21.532 1.00 85.88 97 VAL A C 1
ATOM 780 O O . VAL A 1 97 ? 5.405 0.257 -20.599 1.00 85.88 97 VAL A O 1
ATOM 783 N N . SER A 1 98 ? 6.654 1.600 -21.889 1.00 84.00 98 SER A N 1
ATOM 784 C CA . SER A 1 98 ? 6.274 2.846 -21.214 1.00 84.00 98 SER A CA 1
ATOM 785 C C . SER A 1 98 ? 4.766 3.101 -21.290 1.00 84.00 98 SER A C 1
ATOM 787 O O . SER A 1 98 ? 4.127 3.329 -20.262 1.00 84.00 98 SER A O 1
ATOM 789 N N . CYS A 1 99 ? 4.160 2.962 -22.476 1.00 86.50 99 CYS A N 1
ATOM 790 C CA . CYS A 1 99 ? 2.714 3.110 -22.652 1.00 86.50 99 CYS A CA 1
ATOM 791 C C . CYS A 1 99 ? 1.918 2.088 -21.828 1.00 86.50 99 CYS A C 1
ATOM 793 O O . CYS A 1 99 ? 0.960 2.462 -21.150 1.00 86.50 99 CYS A O 1
ATOM 795 N N . ILE A 1 100 ? 2.324 0.814 -21.838 1.00 85.31 100 ILE A N 1
ATOM 796 C CA . ILE A 1 100 ? 1.673 -0.235 -21.037 1.00 85.31 100 ILE A CA 1
ATOM 797 C C . ILE A 1 100 ? 1.771 0.096 -19.545 1.00 85.31 100 ILE A C 1
ATOM 799 O O . ILE A 1 100 ? 0.778 0.013 -18.822 1.00 85.31 100 ILE A O 1
ATOM 803 N N . THR A 1 101 ? 2.954 0.510 -19.089 1.00 83.38 101 THR A N 1
ATOM 804 C CA . THR A 1 101 ? 3.196 0.848 -17.682 1.00 83.38 101 THR A CA 1
ATOM 805 C C . THR A 1 101 ? 2.352 2.049 -17.253 1.00 83.38 101 THR A C 1
ATOM 807 O O . THR A 1 101 ? 1.749 2.008 -16.183 1.00 83.38 101 THR A O 1
ATOM 810 N N . ALA A 1 102 ? 2.231 3.080 -18.096 1.00 83.25 102 ALA A N 1
ATOM 811 C CA . ALA A 1 102 ? 1.394 4.249 -17.833 1.00 83.25 102 ALA A CA 1
ATOM 812 C C . ALA A 1 102 ? -0.094 3.882 -17.686 1.00 83.25 102 ALA A C 1
ATOM 814 O O . ALA A 1 102 ? -0.737 4.311 -16.729 1.00 83.25 102 ALA A O 1
ATOM 815 N N . LEU A 1 103 ? -0.630 3.042 -18.580 1.00 85.69 103 LEU A N 1
ATOM 816 C CA . LEU A 1 103 ? -2.022 2.576 -18.504 1.00 85.69 103 LEU A CA 1
ATOM 817 C C . LEU A 1 103 ? -2.282 1.728 -17.253 1.00 85.69 103 LEU A C 1
ATOM 819 O O . LEU A 1 103 ? -3.288 1.913 -16.571 1.00 85.69 103 LEU A O 1
ATOM 823 N N . MET A 1 104 ? -1.360 0.824 -16.924 1.00 80.88 104 MET A N 1
ATOM 824 C CA . MET A 1 104 ? -1.441 0.003 -15.715 1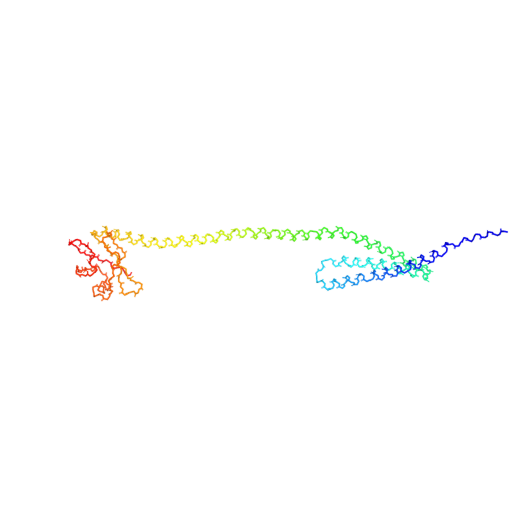.00 80.88 104 MET A CA 1
ATOM 825 C C . MET A 1 104 ? -1.406 0.861 -14.447 1.00 80.88 104 MET A C 1
ATOM 827 O O . MET A 1 104 ? -2.187 0.634 -13.522 1.00 80.88 104 MET A O 1
ATOM 831 N N . LEU A 1 105 ? -0.550 1.883 -14.407 1.00 78.38 105 LEU A N 1
ATOM 832 C CA . LEU A 1 105 ? -0.403 2.745 -13.239 1.00 78.38 105 LEU A CA 1
ATOM 833 C C . LEU A 1 105 ? -1.687 3.536 -12.933 1.00 78.38 105 LEU A C 1
ATOM 835 O O . LEU A 1 105 ? -2.040 3.674 -11.765 1.00 78.38 105 LEU A O 1
ATOM 839 N N . VAL A 1 106 ? -2.432 3.968 -13.959 1.00 82.88 106 VAL A N 1
ATOM 840 C CA . VAL A 1 106 ? -3.744 4.627 -13.793 1.00 82.88 106 VAL A CA 1
ATOM 841 C C . VAL A 1 106 ? -4.745 3.735 -13.052 1.00 82.88 106 VAL A C 1
ATOM 843 O O . VAL A 1 106 ? -5.545 4.245 -12.273 1.00 82.88 106 VAL A O 1
ATOM 846 N N . HIS A 1 107 ? -4.688 2.417 -13.249 1.00 78.44 107 HIS A N 1
ATOM 847 C CA . HIS A 1 107 ? -5.570 1.471 -12.562 1.00 78.44 107 HIS A CA 1
ATOM 848 C C . HIS A 1 107 ? -5.051 1.074 -11.171 1.00 78.44 107 HIS A C 1
ATOM 850 O O . HIS A 1 107 ? -5.820 0.933 -10.229 1.00 78.44 107 HIS A O 1
ATOM 856 N N . ILE A 1 108 ? -3.733 0.954 -11.007 1.00 77.25 108 ILE A N 1
ATOM 857 C CA . ILE A 1 108 ? -3.118 0.486 -9.754 1.00 77.25 108 ILE A CA 1
ATOM 858 C C . ILE A 1 108 ? -3.074 1.570 -8.669 1.00 77.25 108 ILE A C 1
ATOM 860 O O . ILE A 1 108 ? -3.179 1.257 -7.482 1.00 77.25 108 ILE A O 1
ATOM 864 N N . ILE A 1 109 ? -2.926 2.846 -9.047 1.00 76.19 109 ILE A N 1
ATOM 865 C CA . ILE A 1 109 ? -2.955 3.975 -8.104 1.00 76.19 109 ILE A CA 1
ATOM 866 C C . ILE A 1 109 ? -4.245 3.983 -7.258 1.00 76.19 109 ILE A C 1
ATOM 868 O O . ILE A 1 109 ? -4.121 3.973 -6.027 1.00 76.19 109 ILE A O 1
ATOM 872 N N . PRO A 1 110 ? -5.463 3.980 -7.843 1.00 72.69 110 PRO A N 1
ATOM 873 C CA . PRO A 1 110 ? -6.695 3.993 -7.057 1.00 72.69 110 PRO A CA 1
ATOM 874 C C . PRO A 1 110 ? -6.855 2.729 -6.204 1.00 72.69 110 PRO A C 1
ATOM 876 O O . PRO A 1 110 ? -7.311 2.838 -5.066 1.00 72.69 110 PRO A O 1
ATOM 879 N N . ASP A 1 111 ? -6.398 1.563 -6.671 1.00 70.38 111 ASP A N 1
ATOM 880 C CA . ASP A 1 111 ? -6.439 0.323 -5.889 1.00 70.38 111 ASP A CA 1
ATOM 881 C C . ASP A 1 111 ? -5.551 0.396 -4.638 1.00 70.38 111 ASP A C 1
ATOM 883 O O . ASP A 1 111 ? -6.017 0.108 -3.532 1.00 70.38 111 ASP A O 1
ATOM 887 N N . LEU A 1 112 ? -4.301 0.862 -4.761 1.00 70.88 112 LEU A N 1
ATOM 888 C CA . LEU A 1 112 ? -3.422 1.075 -3.602 1.00 70.88 112 LEU A CA 1
ATOM 889 C C . LEU A 1 112 ? -4.008 2.081 -2.603 1.00 70.88 112 LEU A C 1
ATOM 891 O O . LEU A 1 112 ? -3.897 1.887 -1.387 1.00 70.88 112 LEU A O 1
ATOM 895 N N . LEU A 1 113 ? -4.614 3.157 -3.108 1.00 68.50 113 LEU A N 1
ATOM 896 C CA . LEU A 1 113 ? -5.281 4.170 -2.290 1.00 68.50 113 LEU A CA 1
ATOM 897 C C . LEU A 1 113 ? -6.499 3.588 -1.564 1.00 68.50 113 LEU A C 1
ATOM 899 O O . LEU A 1 113 ? -6.666 3.835 -0.370 1.00 68.50 113 LEU A O 1
ATOM 903 N N . SER A 1 114 ? -7.301 2.763 -2.240 1.00 70.44 114 SER A N 1
ATOM 904 C CA . SER A 1 114 ? -8.498 2.138 -1.669 1.00 70.44 114 SER A CA 1
ATOM 905 C C . SER A 1 114 ? -8.172 1.153 -0.543 1.00 70.44 114 SER A C 1
ATOM 907 O O . SER A 1 114 ? -8.863 1.138 0.474 1.00 70.44 114 SER A O 1
ATOM 909 N N . VAL A 1 115 ? -7.083 0.384 -0.663 1.00 71.75 115 VAL A N 1
ATOM 910 C CA . VAL A 1 115 ? -6.645 -0.557 0.379 1.00 71.75 115 VAL A CA 1
ATOM 911 C C . VAL A 1 115 ? -6.193 0.193 1.628 1.00 71.75 115 VAL A C 1
ATOM 913 O O . VAL A 1 115 ? -6.632 -0.139 2.728 1.00 71.75 115 VAL A O 1
ATOM 916 N N . LYS A 1 116 ? -5.376 1.245 1.476 1.00 70.00 116 LYS A N 1
ATOM 917 C CA . LYS A 1 116 ? -4.960 2.083 2.612 1.00 70.00 116 LYS A CA 1
ATOM 918 C C . LYS A 1 116 ? -6.138 2.813 3.256 1.00 70.00 116 LYS A C 1
ATOM 920 O O . LYS A 1 116 ? -6.170 2.941 4.478 1.00 70.00 116 LYS A O 1
ATOM 925 N N . LEU A 1 117 ? -7.108 3.266 2.458 1.00 72.25 117 LEU A N 1
ATOM 926 C CA . LEU A 1 117 ? -8.346 3.861 2.963 1.00 72.25 117 LEU A CA 1
ATOM 927 C C . LEU A 1 117 ? -9.141 2.823 3.763 1.00 72.25 117 LEU A C 1
ATOM 929 O O . LEU A 1 117 ? -9.514 3.090 4.898 1.00 72.25 117 LEU A O 1
ATOM 933 N N . ARG A 1 118 ? -9.340 1.617 3.223 1.00 72.38 118 ARG A N 1
ATOM 934 C CA . ARG A 1 118 ? -10.061 0.535 3.903 1.00 72.38 118 ARG A CA 1
ATOM 935 C C . ARG A 1 118 ? -9.389 0.133 5.212 1.00 72.38 118 ARG A C 1
ATOM 937 O O . ARG A 1 118 ? -10.084 -0.080 6.198 1.00 72.38 118 ARG A O 1
ATOM 944 N N . GLU A 1 119 ? -8.061 0.060 5.243 1.00 78.06 119 GLU A N 1
ATOM 945 C CA . GLU A 1 119 ? -7.315 -0.220 6.472 1.00 78.06 119 GLU A CA 1
ATOM 946 C C . GLU A 1 119 ? -7.524 0.881 7.524 1.00 78.06 119 GLU A C 1
ATOM 948 O O . GLU A 1 119 ? -7.763 0.578 8.692 1.00 78.06 119 GLU A O 1
ATOM 953 N N . ARG A 1 120 ? -7.490 2.154 7.109 1.00 71.69 120 ARG A N 1
ATOM 954 C CA . ARG A 1 120 ? -7.779 3.298 7.989 1.00 71.69 120 ARG A CA 1
ATOM 955 C C . ARG A 1 120 ? -9.216 3.265 8.506 1.00 71.69 120 ARG A C 1
ATOM 957 O O . ARG A 1 120 ? -9.415 3.336 9.707 1.00 71.69 120 ARG A O 1
ATOM 964 N N . TYR A 1 121 ? -10.188 3.041 7.627 1.00 79.81 121 TYR A N 1
ATOM 965 C CA . TYR A 1 121 ? -11.601 2.940 7.990 1.00 79.81 121 TYR A CA 1
ATOM 966 C C . TYR A 1 121 ? -11.874 1.807 8.988 1.00 79.81 121 TYR A C 1
ATOM 968 O O . TYR A 1 121 ? -12.630 1.982 9.938 1.00 79.81 121 TYR A O 1
ATOM 976 N N . LEU A 1 122 ? -11.245 0.642 8.796 1.00 79.56 122 LEU A N 1
ATOM 977 C CA . LEU A 1 122 ? -11.374 -0.483 9.723 1.00 79.56 122 LEU A CA 1
ATOM 978 C C . LEU A 1 122 ? -10.748 -0.182 11.088 1.00 79.56 122 LEU A C 1
ATOM 980 O O . LEU A 1 122 ? -11.311 -0.590 12.099 1.00 79.56 122 LEU A O 1
ATOM 984 N N . LYS A 1 123 ? -9.617 0.534 11.130 1.00 81.88 123 LYS A N 1
ATOM 985 C CA . LYS A 1 123 ? -9.005 0.990 12.387 1.00 81.88 123 LYS A CA 1
ATOM 986 C C . LYS A 1 123 ? -9.900 1.988 13.116 1.00 81.88 123 LYS A C 1
ATOM 988 O O . LYS A 1 123 ? -10.148 1.790 14.300 1.00 81.88 123 LYS A O 1
ATOM 993 N N . ASP A 1 124 ? -10.446 2.970 12.404 1.00 86.69 124 ASP A N 1
ATOM 994 C CA . ASP A 1 124 ? -11.366 3.955 12.982 1.00 86.69 124 ASP A CA 1
ATOM 995 C C . ASP A 1 124 ? -12.623 3.269 13.543 1.00 86.69 124 ASP A C 1
ATOM 997 O O . ASP A 1 124 ? -13.032 3.540 14.670 1.00 86.69 124 ASP A O 1
ATOM 1001 N N . LYS A 1 125 ? -13.197 2.308 12.802 1.00 83.06 125 LYS A N 1
ATOM 1002 C CA . LYS A 1 125 ? -14.349 1.520 13.269 1.00 83.06 125 LYS A CA 1
ATOM 1003 C C . LYS A 1 125 ? -14.028 0.629 14.466 1.00 83.06 125 LYS A C 1
ATOM 1005 O O . LYS A 1 125 ? -14.878 0.478 15.336 1.00 83.06 125 LYS A O 1
ATOM 1010 N N . ALA A 1 126 ? -12.838 0.034 14.513 1.00 85.00 126 ALA A N 1
ATOM 1011 C CA . ALA A 1 126 ? -12.409 -0.759 15.661 1.00 85.00 126 ALA A CA 1
ATOM 1012 C C . ALA A 1 126 ? -12.232 0.114 16.912 1.00 85.00 126 ALA A C 1
ATOM 1014 O O . ALA A 1 126 ? -12.639 -0.296 17.993 1.00 85.00 126 ALA A O 1
ATOM 1015 N N . GLU A 1 127 ? -11.685 1.324 16.766 1.00 88.38 127 GLU A N 1
ATOM 1016 C CA . GLU A 1 127 ? -11.545 2.280 17.869 1.00 88.38 127 GLU A CA 1
ATOM 1017 C C . GLU A 1 127 ? -12.906 2.803 18.357 1.00 88.38 127 GLU A C 1
ATOM 1019 O O . GLU A 1 127 ? -13.127 2.942 19.559 1.00 88.38 127 GLU A O 1
ATOM 1024 N N . GLU A 1 128 ? -13.838 3.073 17.440 1.00 88.06 128 GLU A N 1
ATOM 1025 C CA . GLU A 1 128 ? -15.211 3.457 17.781 1.00 88.06 128 GLU A CA 1
ATOM 1026 C C . GLU A 1 128 ? -15.920 2.343 18.565 1.00 88.06 128 GLU A C 1
ATOM 1028 O O . GLU A 1 128 ? -16.502 2.602 19.619 1.00 88.06 128 GLU A O 1
ATOM 1033 N N . LEU A 1 129 ? -15.790 1.092 18.111 1.00 83.75 129 LEU A N 1
ATOM 1034 C CA . LEU A 1 129 ? -16.386 -0.061 18.781 1.00 83.75 129 LEU A CA 1
ATOM 1035 C C . LEU A 1 129 ? -15.754 -0.327 20.159 1.00 83.75 129 LEU A C 1
ATOM 1037 O O . LEU A 1 129 ? -16.466 -0.670 21.100 1.00 83.75 129 LEU A O 1
ATOM 1041 N N . ASP A 1 130 ? -14.441 -0.129 20.308 1.00 87.25 130 ASP A N 1
ATOM 1042 C CA . ASP A 1 130 ? -13.741 -0.264 21.595 1.00 87.25 130 ASP A CA 1
ATOM 1043 C C . ASP A 1 130 ? -14.215 0.791 22.613 1.00 87.25 130 ASP A C 1
ATOM 1045 O O . ASP A 1 130 ? -14.439 0.484 23.788 1.00 87.25 130 ASP A O 1
ATOM 1049 N N . LYS A 1 131 ? -14.486 2.022 22.152 1.00 87.44 131 LYS A N 1
ATOM 1050 C CA . LYS A 1 131 ? -15.084 3.083 22.981 1.00 87.44 131 LYS A CA 1
ATOM 1051 C C . LYS A 1 131 ? -16.501 2.732 23.431 1.00 87.44 131 LYS A C 1
ATOM 1053 O O . LYS A 1 131 ? -16.804 2.872 24.617 1.00 87.44 131 LYS A O 1
ATOM 1058 N N . GLU A 1 132 ? -17.358 2.263 22.524 1.00 83.81 132 GLU A N 1
ATOM 1059 C CA . GLU A 1 132 ? -18.721 1.833 22.870 1.00 83.81 132 GLU A CA 1
ATOM 1060 C C . GLU A 1 132 ? -18.708 0.667 23.868 1.00 83.81 132 GLU A C 1
ATOM 1062 O O . GLU A 1 132 ? -19.430 0.684 24.870 1.00 83.81 132 GLU A O 1
ATOM 1067 N N . MET A 1 133 ? -17.834 -0.318 23.648 1.00 76.06 133 MET A N 1
ATOM 1068 C CA . MET A 1 133 ? -17.711 -1.487 24.516 1.00 76.06 133 MET A CA 1
ATOM 1069 C C . MET A 1 133 ? -17.192 -1.121 25.914 1.00 76.06 133 MET A C 1
ATOM 1071 O O . MET A 1 133 ? -17.640 -1.699 26.909 1.00 76.06 133 MET A O 1
ATOM 1075 N N . GLY A 1 134 ? -16.313 -0.120 26.020 1.00 80.81 134 GLY A N 1
ATOM 1076 C CA . GLY A 1 134 ? -15.866 0.435 27.299 1.00 80.81 134 GLY A CA 1
ATOM 1077 C C . GLY A 1 134 ? -17.002 1.064 28.112 1.00 80.81 134 GLY A C 1
ATOM 1078 O O . GLY A 1 134 ? -17.110 0.814 29.314 1.00 80.81 134 GLY A O 1
ATOM 1079 N N . ILE A 1 135 ? -17.899 1.815 27.464 1.00 80.88 135 ILE A N 1
ATOM 1080 C CA . ILE A 1 135 ? -19.062 2.431 28.125 1.00 80.88 135 ILE A CA 1
ATOM 1081 C C . ILE A 1 135 ? -20.010 1.346 28.658 1.00 80.88 135 ILE A C 1
ATOM 1083 O O . ILE A 1 135 ? -20.390 1.386 29.831 1.00 80.88 135 ILE A O 1
ATOM 1087 N N . ILE A 1 136 ? -20.328 0.330 27.849 1.00 79.12 136 ILE A N 1
ATOM 1088 C CA . ILE A 1 136 ? -21.211 -0.778 28.259 1.00 79.12 136 ILE A CA 1
ATOM 1089 C C . ILE A 1 136 ? -20.610 -1.550 29.443 1.00 79.12 136 ILE A C 1
ATOM 1091 O O . ILE A 1 136 ? -21.313 -1.840 30.413 1.00 79.12 136 ILE A O 1
ATOM 1095 N N . ARG A 1 137 ? -19.298 -1.812 29.425 1.00 73.50 137 ARG A N 1
ATOM 1096 C CA . ARG A 1 137 ? -18.603 -2.525 30.507 1.00 73.50 137 ARG A CA 1
ATOM 1097 C C . ARG A 1 137 ? -18.680 -1.788 31.846 1.00 73.50 137 ARG A C 1
ATOM 1099 O O . ARG A 1 137 ? -18.936 -2.416 32.871 1.00 73.50 137 ARG A O 1
ATOM 1106 N N . THR A 1 138 ? -18.538 -0.460 31.849 1.00 74.12 138 THR A N 1
ATOM 1107 C CA . THR A 1 138 ? -18.695 0.333 33.086 1.00 74.12 138 THR A CA 1
ATOM 1108 C C . THR A 1 138 ? -20.126 0.290 33.632 1.00 74.12 138 THR A C 1
ATOM 1110 O O . THR A 1 138 ? -20.333 0.281 34.850 1.00 74.12 138 THR A O 1
ATOM 1113 N N . GLN A 1 139 ? -21.126 0.194 32.749 1.00 70.25 139 GLN A N 1
ATOM 1114 C CA . GLN A 1 139 ? -22.527 0.064 33.137 1.00 70.25 139 GLN A CA 1
ATOM 1115 C C . GLN A 1 139 ? -22.839 -1.333 33.702 1.00 70.25 139 GLN A C 1
ATOM 1117 O O . GLN A 1 139 ? -23.540 -1.437 34.710 1.00 70.25 139 GLN A O 1
ATOM 1122 N N . GLU A 1 140 ? -22.276 -2.396 33.119 1.00 75.25 140 GLU A N 1
ATOM 1123 C CA . GLU A 1 140 ? -22.391 -3.768 33.637 1.00 75.25 140 GLU A CA 1
ATOM 1124 C C . GLU A 1 140 ? -21.717 -3.943 35.004 1.00 75.25 140 GLU A C 1
ATOM 1126 O O . GLU A 1 140 ? -22.294 -4.568 35.898 1.00 75.25 140 GLU A O 1
ATOM 1131 N N . GLU A 1 141 ? -20.522 -3.380 35.200 1.00 74.50 141 GLU A N 1
ATOM 1132 C CA . GLU A 1 141 ? -19.808 -3.436 36.483 1.00 74.50 141 GLU A CA 1
ATOM 1133 C C . GLU A 1 141 ? -20.590 -2.703 37.583 1.00 74.50 141 GLU A C 1
ATOM 1135 O O . GLU A 1 141 ? -20.789 -3.238 38.679 1.00 74.50 141 GLU A O 1
ATOM 1140 N N . THR A 1 142 ? -21.146 -1.530 37.260 1.00 67.31 142 THR A N 1
ATOM 1141 C CA . THR A 1 142 ? -22.023 -0.781 38.174 1.00 67.31 142 THR A CA 1
ATOM 1142 C C . THR A 1 142 ? -23.312 -1.556 38.468 1.00 67.31 142 THR A C 1
ATOM 1144 O O . THR A 1 142 ? -23.722 -1.668 39.625 1.00 67.31 142 THR A O 1
ATOM 1147 N N . GLY A 1 143 ? -23.926 -2.164 37.449 1.00 76.88 143 GLY A N 1
ATOM 1148 C CA . GLY A 1 143 ? -25.117 -3.002 37.593 1.00 76.88 143 GLY A CA 1
ATOM 1149 C C . GLY A 1 143 ? -24.883 -4.222 38.487 1.00 76.88 143 GLY A C 1
ATOM 1150 O O . GLY A 1 143 ? -25.719 -4.530 39.339 1.00 76.88 143 GLY A O 1
ATOM 1151 N N . ARG A 1 144 ? -23.720 -4.877 38.374 1.00 79.25 144 ARG A N 1
ATOM 1152 C CA . ARG A 1 144 ? -23.328 -5.993 39.252 1.00 79.25 144 ARG A CA 1
ATOM 1153 C C . ARG A 1 144 ? -23.159 -5.565 40.703 1.00 79.25 144 ARG A C 1
ATOM 1155 O O . ARG A 1 144 ? -23.644 -6.269 41.589 1.00 79.25 144 ARG A O 1
ATOM 1162 N N . HIS A 1 145 ? -22.519 -4.426 40.959 1.00 80.31 145 HIS A N 1
ATOM 1163 C CA . HIS A 1 145 ? -22.376 -3.904 42.321 1.00 80.31 145 HIS A CA 1
ATOM 1164 C C . HIS A 1 145 ? -23.730 -3.550 42.942 1.00 80.31 145 HIS A C 1
ATOM 1166 O O . HIS A 1 145 ? -24.004 -3.931 44.079 1.00 80.31 145 HIS A O 1
ATOM 1172 N N . VAL A 1 146 ? -24.619 -2.900 42.186 1.00 78.19 146 VAL A N 1
ATOM 1173 C CA . VAL A 1 146 ? -25.977 -2.587 42.655 1.00 78.19 146 VAL A CA 1
ATOM 1174 C C . VAL A 1 146 ? -26.776 -3.865 42.925 1.00 78.19 146 VAL A C 1
ATOM 1176 O O . VAL A 1 146 ? -27.460 -3.952 43.948 1.00 78.19 146 VAL A O 1
ATOM 1179 N N . HIS A 1 147 ? -26.672 -4.878 42.060 1.00 78.25 147 HIS A N 1
ATOM 1180 C CA . HIS A 1 147 ? -27.368 -6.152 42.250 1.00 78.25 147 HIS A CA 1
ATOM 1181 C C . HIS A 1 147 ? -26.864 -6.905 43.490 1.00 78.25 147 HIS A C 1
ATOM 1183 O O . HIS A 1 147 ? -27.675 -7.396 44.275 1.00 78.25 147 HIS A O 1
ATOM 1189 N N . MET A 1 148 ? -25.546 -6.923 43.717 1.00 81.38 148 MET A N 1
ATOM 1190 C CA . MET A 1 148 ? -24.929 -7.508 44.912 1.00 81.38 148 MET A CA 1
ATOM 1191 C C . MET A 1 148 ? -25.429 -6.826 46.194 1.00 81.38 148 MET A C 1
ATOM 1193 O O . MET A 1 148 ? -25.914 -7.500 47.102 1.00 81.38 148 MET A O 1
ATOM 1197 N N . LEU A 1 149 ? -25.379 -5.490 46.250 1.00 82.25 149 LEU A N 1
ATOM 1198 C CA . LEU A 1 149 ? -25.825 -4.720 47.417 1.00 82.25 149 LEU A CA 1
ATOM 1199 C C . LEU A 1 149 ? -27.326 -4.894 47.683 1.00 82.25 149 LEU A C 1
ATOM 1201 O O . LEU A 1 149 ? -27.744 -5.078 48.824 1.00 82.25 149 LEU A O 1
ATOM 1205 N N . THR A 1 150 ? -28.146 -4.882 46.631 1.00 80.50 150 THR A N 1
ATOM 1206 C CA . THR A 1 150 ? -29.601 -5.065 46.753 1.00 80.50 150 THR A CA 1
ATOM 1207 C C . THR A 1 150 ? -29.949 -6.456 47.283 1.00 80.50 150 THR A C 1
ATOM 1209 O O . THR A 1 150 ? -30.866 -6.597 48.095 1.00 80.50 150 THR A O 1
ATOM 1212 N N . HIS A 1 151 ? -29.228 -7.485 46.833 1.00 77.88 151 HIS A N 1
ATOM 1213 C CA . HIS A 1 151 ? -29.412 -8.854 47.303 1.00 77.88 151 HIS A CA 1
ATOM 1214 C C . HIS A 1 151 ? -29.036 -8.999 48.785 1.00 77.88 151 HIS A C 1
ATOM 1216 O O . HIS A 1 151 ? -29.791 -9.603 49.545 1.00 77.88 151 HIS A O 1
ATOM 1222 N N . GLU A 1 152 ? -27.927 -8.394 49.219 1.00 78.12 152 GLU A N 1
ATOM 1223 C CA . GLU A 1 152 ? -27.477 -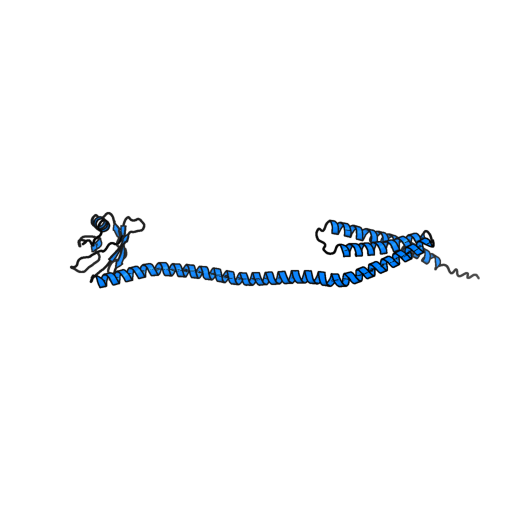8.436 50.617 1.00 78.12 152 GLU A CA 1
ATOM 1224 C C . GLU A 1 152 ? -28.454 -7.727 51.570 1.00 78.12 152 GLU A C 1
ATOM 1226 O O . GLU A 1 152 ? -28.803 -8.250 52.631 1.00 78.12 152 GLU A O 1
ATOM 1231 N N . ILE A 1 153 ? -28.978 -6.563 51.171 1.00 76.00 153 ILE A N 1
ATOM 1232 C CA . ILE A 1 153 ? -29.985 -5.834 51.959 1.00 76.00 153 ILE A CA 1
ATOM 1233 C C . ILE A 1 153 ? -31.290 -6.637 52.048 1.00 76.00 153 ILE A C 1
ATOM 1235 O O . ILE A 1 153 ? -31.880 -6.744 53.123 1.00 76.00 153 ILE A O 1
ATOM 1239 N N . ARG A 1 154 ? -31.754 -7.229 50.939 1.00 72.88 154 ARG A N 1
ATOM 1240 C CA . ARG A 1 154 ? -32.972 -8.053 50.955 1.00 72.88 154 ARG A CA 1
ATOM 1241 C C . ARG A 1 154 ? -32.808 -9.308 51.806 1.00 72.88 154 ARG A C 1
ATOM 1243 O O . ARG A 1 154 ? -33.707 -9.602 52.585 1.00 72.88 154 ARG A O 1
ATOM 1250 N N . SER A 1 155 ? -31.682 -10.016 51.703 1.00 71.06 155 SER A N 1
ATOM 1251 C CA . SER A 1 155 ? -31.462 -11.261 52.454 1.00 71.06 155 SER A CA 1
ATOM 1252 C C . SER A 1 155 ? -31.432 -11.022 53.971 1.00 71.06 155 SER A C 1
ATOM 1254 O O . SER A 1 155 ? -31.972 -11.813 54.748 1.00 71.06 155 SER A O 1
ATOM 1256 N N . THR A 1 156 ? -30.852 -9.898 54.398 1.00 68.69 156 THR A N 1
ATOM 1257 C CA . THR A 1 156 ? -30.748 -9.526 55.813 1.00 68.69 156 THR A CA 1
ATOM 1258 C C . THR A 1 156 ? -32.068 -9.003 56.376 1.00 68.69 156 THR A C 1
ATOM 1260 O O . THR A 1 156 ? -32.458 -9.393 57.481 1.00 68.69 156 THR A O 1
ATOM 1263 N N . LEU A 1 157 ? -32.798 -8.173 55.625 1.00 71.31 157 LEU A N 1
ATOM 1264 C CA . LEU A 1 157 ? -34.064 -7.595 56.082 1.00 71.31 157 LEU A CA 1
ATOM 1265 C C . LEU A 1 157 ? -35.200 -8.631 56.122 1.00 71.31 157 LEU A C 1
ATOM 1267 O O . LEU A 1 157 ? -36.009 -8.617 57.054 1.00 71.31 157 LEU A O 1
ATOM 1271 N N . ASP A 1 158 ? -35.241 -9.555 55.159 1.00 73.12 158 ASP A N 1
ATOM 1272 C CA . ASP A 1 158 ? -36.281 -10.584 55.053 1.00 73.12 158 ASP A CA 1
ATOM 1273 C C . ASP A 1 158 ? -36.292 -11.513 56.275 1.00 73.12 158 ASP A C 1
ATOM 1275 O O . ASP A 1 158 ? -37.328 -11.694 56.914 1.00 73.12 158 ASP A O 1
ATOM 1279 N N . ARG A 1 159 ? -35.122 -11.990 56.722 1.00 70.88 159 ARG A N 1
ATOM 1280 C CA . ARG A 1 159 ? -35.024 -12.866 57.901 1.00 70.88 159 ARG A CA 1
ATOM 1281 C C . ARG A 1 159 ? -35.599 -12.222 59.164 1.00 70.88 159 ARG A C 1
ATOM 1283 O O . ARG A 1 159 ? -36.360 -12.860 59.889 1.00 70.88 159 ARG A O 1
ATOM 1290 N N . HIS A 1 160 ? -35.240 -10.972 59.452 1.00 71.19 160 HIS A N 1
ATOM 1291 C CA . HIS A 1 160 ? -35.756 -10.275 60.635 1.00 71.19 160 HIS A CA 1
ATOM 1292 C C . HIS A 1 160 ? -37.253 -9.968 60.514 1.00 71.19 160 HIS A C 1
ATOM 1294 O O . HIS A 1 160 ? -37.989 -10.085 61.497 1.00 71.19 160 HIS A O 1
ATOM 1300 N N . THR A 1 161 ? -37.718 -9.632 59.309 1.00 75.06 161 THR A N 1
ATOM 1301 C CA . THR A 1 161 ? -39.122 -9.293 59.045 1.00 75.06 161 THR A CA 1
ATOM 1302 C C . THR A 1 161 ? -40.020 -10.519 59.143 1.00 75.06 161 THR A C 1
ATOM 1304 O O . THR A 1 161 ? -41.054 -10.460 59.810 1.00 75.06 161 THR A O 1
ATOM 1307 N N . ILE A 1 162 ? -39.606 -11.653 58.574 1.00 78.50 162 ILE A N 1
ATOM 1308 C CA . ILE A 1 162 ? -40.315 -12.932 58.678 1.00 78.50 162 ILE A CA 1
ATOM 1309 C C . ILE A 1 162 ? -40.390 -13.374 60.141 1.00 78.50 162 ILE A C 1
ATOM 1311 O O . ILE A 1 162 ? -41.477 -13.667 60.640 1.00 78.50 162 ILE A O 1
ATOM 1315 N N . LEU A 1 163 ? -39.269 -13.381 60.871 1.00 75.25 163 LEU A N 1
ATOM 1316 C CA . LEU A 1 163 ? -39.256 -13.816 62.274 1.00 75.25 163 LEU A CA 1
ATOM 1317 C C . LEU A 1 163 ? -40.128 -12.928 63.166 1.00 75.25 163 LEU A C 1
ATOM 1319 O O . LEU A 1 163 ? -40.844 -13.433 64.026 1.00 75.25 163 LEU A O 1
ATOM 1323 N N . ARG A 1 164 ? -40.116 -11.611 62.953 1.00 73.56 164 ARG A N 1
ATOM 1324 C CA . ARG A 1 164 ? -40.968 -10.694 63.715 1.00 73.56 164 ARG A CA 1
ATOM 1325 C C . ARG A 1 164 ? -42.446 -10.864 63.366 1.00 73.56 164 ARG A C 1
ATOM 1327 O O . ARG A 1 164 ? -43.271 -10.912 64.272 1.00 73.56 164 ARG A O 1
ATOM 1334 N N . THR A 1 165 ? -42.773 -10.984 62.081 1.00 80.00 165 THR A N 1
ATOM 133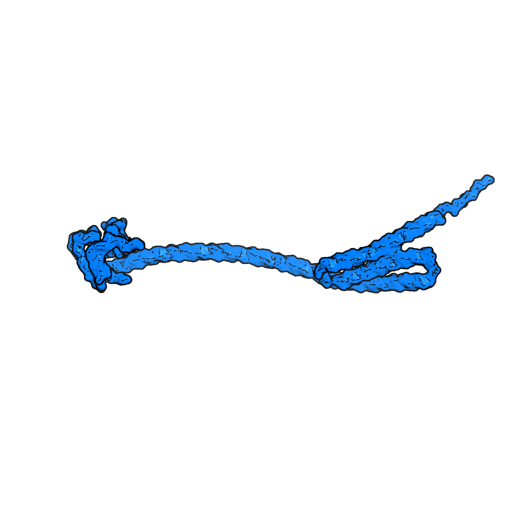5 C CA . THR A 1 165 ? -44.158 -11.156 61.613 1.00 80.00 165 THR A CA 1
ATOM 1336 C C . THR A 1 165 ? -44.747 -12.467 62.125 1.00 80.00 165 THR A C 1
ATOM 1338 O O . THR A 1 165 ? -45.822 -12.465 62.716 1.00 80.00 165 THR A O 1
ATOM 1341 N N . THR A 1 166 ? -44.014 -13.575 61.986 1.00 79.62 166 THR A N 1
ATOM 1342 C CA . THR A 1 166 ? -44.437 -14.887 62.504 1.00 79.62 166 THR A CA 1
ATOM 1343 C C . THR A 1 166 ? -44.627 -14.869 64.019 1.00 79.62 166 THR A C 1
ATOM 1345 O O . THR A 1 166 ? -45.635 -15.366 64.508 1.00 79.62 166 THR A O 1
ATOM 1348 N N . LEU A 1 167 ? -43.708 -14.255 64.770 1.00 78.50 167 LEU A N 1
ATOM 1349 C CA . LEU A 1 167 ? -43.798 -14.139 66.227 1.00 78.50 167 LEU A CA 1
ATOM 1350 C C . LEU A 1 167 ? -45.036 -13.341 66.672 1.00 78.50 167 LEU A C 1
ATOM 1352 O O . LEU A 1 167 ? -45.724 -13.758 67.603 1.00 78.50 167 LEU A O 1
ATOM 1356 N N . VAL A 1 168 ? -45.343 -12.225 66.004 1.00 77.75 168 VAL A N 1
ATOM 1357 C CA . VAL A 1 168 ? -46.535 -11.410 66.296 1.00 77.75 168 VAL A CA 1
ATOM 1358 C C . VAL A 1 168 ? -47.823 -12.166 65.956 1.00 77.75 168 VAL A C 1
ATOM 1360 O O . VAL A 1 168 ? -48.747 -12.191 66.771 1.00 77.75 168 VAL A O 1
ATOM 1363 N N . GLU A 1 169 ? -47.881 -12.824 64.797 1.00 81.38 169 GLU A N 1
ATOM 1364 C CA . GLU A 1 169 ? -49.074 -13.554 64.354 1.00 81.38 169 GLU A CA 1
ATOM 1365 C C . GLU A 1 169 ? -49.337 -14.801 65.216 1.00 81.38 169 GLU A C 1
ATOM 1367 O O . GLU A 1 169 ? -50.474 -15.077 65.602 1.00 81.38 169 GLU A O 1
ATOM 1372 N N . LEU A 1 170 ? -48.282 -15.516 65.618 1.00 79.00 170 LEU A N 1
ATOM 1373 C CA . LEU A 1 170 ? -48.370 -16.623 66.577 1.00 79.00 170 LEU A CA 1
ATOM 1374 C C . LEU A 1 170 ? -48.844 -16.147 67.953 1.00 79.00 170 LEU A C 1
ATOM 1376 O O . LEU A 1 170 ? -49.704 -16.782 68.561 1.00 79.00 170 LEU A O 1
ATOM 1380 N N . GLY A 1 171 ? -48.327 -15.013 68.435 1.00 76.00 171 GLY A N 1
ATOM 1381 C CA . GLY A 1 171 ? -48.779 -14.420 69.693 1.00 76.00 171 GLY A CA 1
ATOM 1382 C C . GLY A 1 171 ? -50.273 -14.098 69.673 1.00 76.00 171 GLY A C 1
ATOM 1383 O O . GLY A 1 171 ? -50.994 -14.438 70.613 1.00 76.00 171 GLY A O 1
ATOM 1384 N N . ARG A 1 172 ? -50.753 -13.515 68.568 1.00 77.50 172 ARG A N 1
ATOM 1385 C CA . ARG A 1 172 ? -52.168 -13.175 68.377 1.00 77.50 172 ARG A CA 1
ATOM 1386 C C . ARG A 1 172 ? -53.058 -14.418 68.269 1.00 77.50 172 ARG A C 1
ATOM 1388 O O . ARG A 1 172 ? -54.090 -14.470 68.929 1.00 77.50 172 ARG A O 1
ATOM 1395 N N . THR A 1 173 ? -52.670 -15.417 67.476 1.00 77.25 173 THR A N 1
ATOM 1396 C CA . THR A 1 173 ? -53.468 -16.641 67.252 1.00 77.25 173 THR A CA 1
ATOM 1397 C C . THR A 1 173 ? -53.565 -17.532 68.489 1.00 77.25 173 THR A C 1
ATOM 1399 O O . THR A 1 173 ? -54.608 -18.135 68.731 1.00 77.25 173 THR A O 1
ATOM 1402 N N . LEU A 1 174 ? -52.506 -17.596 69.299 1.00 76.50 174 LEU A N 1
ATOM 1403 C CA . LEU A 1 174 ? -52.465 -18.405 70.520 1.00 76.50 174 LEU A CA 1
ATOM 1404 C C . LEU A 1 174 ? -52.928 -17.641 71.773 1.00 76.50 174 LEU A C 1
ATOM 1406 O O . LEU A 1 174 ? -52.993 -18.236 72.849 1.00 76.50 174 LEU A O 1
ATOM 1410 N N . GLY A 1 175 ? -53.242 -16.343 71.655 1.00 74.06 175 GLY A N 1
ATOM 1411 C CA . GLY A 1 175 ? -53.659 -15.496 72.778 1.00 74.06 175 GLY A CA 1
ATOM 1412 C C . GLY A 1 175 ? -52.582 -15.344 73.858 1.00 74.06 175 GLY A C 1
ATOM 1413 O O . GLY A 1 175 ? -52.895 -15.281 75.048 1.00 74.06 175 GLY A O 1
ATOM 1414 N N . LEU A 1 176 ? -51.308 -15.351 73.462 1.00 72.19 176 LEU A N 1
ATOM 1415 C CA . LEU A 1 176 ? -50.170 -15.310 74.379 1.00 72.19 176 LEU A CA 1
ATOM 1416 C C . LEU A 1 176 ? -49.870 -13.861 74.781 1.00 72.19 176 LEU A C 1
ATOM 1418 O O . LEU A 1 176 ? -49.733 -12.992 73.926 1.00 72.19 176 LEU A O 1
ATOM 1422 N N . ALA A 1 177 ? -49.725 -13.614 76.086 1.00 67.06 177 ALA A N 1
ATOM 1423 C CA . ALA A 1 177 ? -49.360 -12.292 76.606 1.00 67.06 177 ALA A CA 1
ATOM 1424 C C . ALA A 1 177 ? -47.918 -11.898 76.235 1.00 67.06 177 ALA A C 1
ATOM 1426 O O . ALA A 1 177 ? -47.621 -10.723 76.036 1.00 67.06 177 ALA A O 1
ATOM 1427 N N . GLU A 1 178 ? -47.029 -12.884 76.103 1.00 70.62 178 GLU A N 1
ATOM 1428 C CA . GLU A 1 178 ? -45.636 -12.679 75.726 1.00 70.62 178 GLU A CA 1
ATOM 1429 C C . GLU A 1 178 ? -45.132 -13.891 74.933 1.00 70.62 178 GLU A C 1
ATOM 1431 O O . GLU A 1 178 ? -45.394 -15.037 75.300 1.00 70.62 178 GLU A O 1
ATOM 1436 N N . CYS A 1 179 ? -44.417 -13.648 73.830 1.00 69.88 179 CYS A N 1
ATOM 1437 C CA . CYS A 1 179 ? -43.677 -14.689 73.115 1.00 69.88 179 CYS A CA 1
ATOM 1438 C C . CYS A 1 179 ? -42.226 -14.270 72.953 1.00 69.88 179 CYS A C 1
ATOM 1440 O O . CYS A 1 179 ? -41.923 -13.108 72.671 1.00 69.88 179 CYS A O 1
ATOM 1442 N N . ALA A 1 180 ? -41.350 -15.258 73.076 1.00 76.88 180 ALA A N 1
ATOM 1443 C CA . ALA A 1 180 ? -39.917 -15.110 72.960 1.00 76.88 180 ALA A CA 1
ATOM 1444 C C . ALA A 1 180 ? -39.357 -16.194 72.040 1.00 76.88 180 ALA A C 1
ATOM 1446 O O . ALA A 1 180 ? -39.615 -17.385 72.229 1.00 76.88 180 ALA A O 1
ATOM 1447 N N . LEU A 1 181 ? -38.571 -15.777 71.052 1.00 77.50 181 LEU A N 1
ATOM 1448 C CA . LEU A 1 181 ? -37.881 -16.670 70.136 1.00 77.50 181 LEU A CA 1
ATOM 1449 C C . LEU A 1 181 ? -36.446 -16.886 70.611 1.00 77.50 181 LEU A C 1
ATOM 1451 O O . LEU A 1 181 ? -35.627 -15.964 70.608 1.00 77.50 181 LEU A O 1
ATOM 1455 N N . TRP A 1 182 ? -36.142 -18.129 70.969 1.00 75.69 182 TRP A N 1
ATOM 1456 C CA . TRP A 1 182 ? -34.806 -18.576 71.350 1.00 75.69 182 TRP A CA 1
ATOM 1457 C C . TRP A 1 182 ? -34.157 -19.307 70.179 1.00 75.69 182 TRP A C 1
ATOM 1459 O O . TRP A 1 182 ? -34.696 -20.319 69.728 1.00 75.69 182 TRP A O 1
ATOM 1469 N N . MET A 1 183 ? -33.005 -18.821 69.714 1.00 75.06 183 MET A N 1
ATOM 1470 C CA . MET A 1 183 ? -32.236 -19.452 68.639 1.00 75.06 183 MET A CA 1
ATOM 1471 C C . MET A 1 183 ? -30.914 -20.016 69.178 1.00 75.06 183 MET A C 1
ATOM 1473 O O . MET A 1 183 ? -30.286 -19.381 70.028 1.00 75.06 183 MET A O 1
ATOM 1477 N N . PRO A 1 184 ? -30.465 -21.190 68.708 1.00 74.31 184 PRO A N 1
ATOM 1478 C CA . PRO A 1 184 ? -29.150 -21.712 69.056 1.00 74.31 184 PRO A CA 1
ATOM 1479 C C . PRO A 1 184 ? -28.032 -20.831 68.480 1.00 74.31 184 PRO A C 1
ATOM 1481 O O . PRO A 1 184 ? -28.147 -20.274 67.387 1.00 74.31 184 PRO A O 1
ATOM 1484 N N . SER A 1 185 ? -26.941 -20.706 69.233 1.00 73.94 185 SER A N 1
ATOM 1485 C CA . SER A 1 185 ? -25.715 -20.042 68.791 1.00 73.94 185 SER A CA 1
ATOM 1486 C C . SER A 1 185 ? -25.030 -20.825 67.670 1.00 73.94 185 SER A C 1
ATOM 1488 O O . SER A 1 185 ? -25.228 -22.033 67.546 1.00 73.94 185 SER A O 1
ATOM 1490 N N . ARG A 1 186 ? -24.144 -20.176 66.901 1.00 69.25 186 ARG A N 1
ATOM 1491 C CA . ARG A 1 186 ? -23.359 -20.842 65.839 1.00 69.25 186 ARG A CA 1
ATOM 1492 C C . ARG A 1 186 ? -22.478 -21.982 66.366 1.00 69.25 186 ARG A C 1
ATOM 1494 O O . ARG A 1 186 ? -22.182 -22.903 65.618 1.00 69.25 186 ARG A O 1
ATOM 1501 N N . SER A 1 187 ? -22.083 -21.929 67.639 1.00 68.81 187 SER A N 1
ATOM 1502 C CA . SER A 1 187 ? -21.335 -22.991 68.323 1.00 68.81 187 SER A CA 1
ATOM 1503 C C . SER A 1 187 ? -22.209 -24.159 68.797 1.00 68.81 187 SER A C 1
ATOM 1505 O O . SER A 1 187 ? -21.675 -25.153 69.273 1.00 68.81 187 SER A O 1
ATOM 1507 N N . GLY A 1 188 ? -23.541 -24.033 68.749 1.00 68.75 188 GLY A N 1
ATOM 1508 C CA . GLY A 1 188 ? -24.492 -25.037 69.243 1.00 68.75 188 GLY A CA 1
ATOM 1509 C C . GLY A 1 188 ? -24.522 -25.217 70.767 1.00 68.75 188 GLY A C 1
ATOM 1510 O O . GLY A 1 188 ? -25.332 -25.983 71.272 1.00 68.75 188 GLY A O 1
ATOM 1511 N N . THR A 1 189 ? -23.677 -24.510 71.520 1.00 74.62 189 THR A N 1
ATOM 1512 C CA . THR A 1 189 ? -23.497 -24.714 72.969 1.00 74.62 189 THR A CA 1
ATOM 1513 C C . THR A 1 189 ? -24.489 -23.942 73.841 1.00 74.62 189 THR A C 1
ATOM 1515 O O . THR A 1 189 ? -24.675 -24.264 75.018 1.00 74.62 189 THR A O 1
ATOM 1518 N N . ALA A 1 190 ? -25.144 -22.924 73.285 1.00 77.06 190 ALA A N 1
ATOM 1519 C CA . ALA A 1 190 ? -26.050 -22.058 74.024 1.00 77.06 190 ALA A CA 1
ATOM 1520 C C . ALA A 1 190 ? -27.209 -21.544 73.165 1.00 77.06 190 ALA A C 1
ATOM 1522 O O . ALA A 1 190 ? -27.102 -21.424 71.945 1.00 77.06 190 ALA A O 1
ATOM 1523 N N . LEU A 1 191 ? -28.312 -21.220 73.829 1.00 75.94 191 LEU A N 1
ATOM 1524 C CA . LEU A 1 191 ? -29.474 -20.539 73.281 1.00 75.94 191 LEU A CA 1
ATOM 1525 C C . LEU A 1 191 ? -29.371 -19.040 73.546 1.00 75.94 191 LEU A C 1
ATOM 1527 O O . LEU A 1 191 ? -29.153 -18.629 74.684 1.00 75.94 191 LEU A O 1
ATOM 1531 N N . HIS A 1 192 ? -29.604 -18.238 72.513 1.00 77.00 192 HIS A N 1
ATOM 1532 C CA . HIS A 1 192 ? -29.706 -16.788 72.609 1.00 77.00 192 HIS A CA 1
ATOM 1533 C C . HIS A 1 192 ? -31.147 -16.338 72.389 1.00 77.00 192 HIS A C 1
ATOM 1535 O O . HIS A 1 192 ? -31.814 -16.748 71.429 1.00 77.00 192 HIS A O 1
ATOM 1541 N N . LEU A 1 193 ? -31.612 -15.449 73.262 1.00 72.69 193 LEU A N 1
ATOM 1542 C CA . LEU A 1 193 ? -32.873 -14.752 73.063 1.00 72.69 193 LEU A CA 1
ATOM 1543 C C . LEU A 1 193 ? -32.744 -13.808 71.863 1.00 72.69 193 LEU A C 1
ATOM 1545 O O . LEU A 1 193 ? -31.960 -12.862 71.897 1.00 72.69 193 LEU A O 1
ATOM 1549 N N . SER A 1 194 ? -33.491 -14.089 70.796 1.00 68.25 194 SER A N 1
ATOM 1550 C CA . SER A 1 194 ? -33.363 -13.375 69.523 1.00 68.25 194 SER A CA 1
ATOM 1551 C C . SER A 1 194 ? -34.436 -12.312 69.310 1.00 68.25 194 SER A C 1
ATOM 1553 O O . SER A 1 194 ? -34.115 -11.230 68.837 1.00 68.25 194 SER A O 1
ATOM 1555 N N . HIS A 1 195 ? -35.698 -12.603 69.639 1.00 69.75 195 HIS A N 1
ATOM 1556 C CA . HIS A 1 195 ? -36.811 -11.656 69.491 1.00 69.75 195 HIS A CA 1
ATOM 1557 C C . HIS A 1 195 ? -37.847 -11.863 70.602 1.00 69.75 195 HIS A C 1
ATOM 1559 O O . HIS A 1 195 ? -38.104 -13.003 70.990 1.00 69.75 195 HIS A O 1
ATOM 1565 N N . THR A 1 196 ? -38.474 -10.783 71.074 1.00 69.88 196 THR A N 1
ATOM 1566 C CA . THR A 1 196 ? -39.632 -10.807 71.985 1.00 69.88 196 THR A CA 1
ATOM 1567 C C . THR A 1 196 ? -40.767 -9.947 71.425 1.00 69.88 196 THR A C 1
ATOM 1569 O O . THR A 1 196 ? -40.515 -9.014 70.662 1.00 69.88 196 THR A O 1
ATOM 1572 N N . ILE A 1 197 ? -42.024 -10.268 71.758 1.00 65.56 197 ILE A N 1
ATOM 1573 C CA . ILE A 1 197 ? -43.199 -9.509 71.274 1.00 65.56 197 ILE A CA 1
ATOM 1574 C C . ILE A 1 197 ? -43.229 -8.112 71.895 1.00 65.56 197 ILE A C 1
ATOM 1576 O O . ILE A 1 197 ? -43.343 -7.111 71.191 1.00 65.56 197 ILE A O 1
ATOM 1580 N N . HIS A 1 198 ? -43.122 -8.053 73.219 1.00 61.06 198 HIS A N 1
ATOM 1581 C CA . HIS A 1 198 ? -42.975 -6.820 73.972 1.00 61.06 198 HIS A CA 1
ATOM 1582 C C . HIS A 1 198 ? -41.484 -6.662 74.273 1.00 61.06 198 HIS A C 1
ATOM 1584 O O . HIS A 1 198 ? -40.836 -7.596 74.740 1.00 61.06 198 HIS A O 1
ATOM 1590 N N . ASN A 1 199 ? -40.911 -5.513 73.931 1.00 54.25 199 ASN A N 1
ATOM 1591 C CA . ASN A 1 199 ? -39.472 -5.221 73.962 1.00 54.25 199 ASN A CA 1
ATOM 1592 C C . ASN A 1 199 ? -38.915 -5.071 75.404 1.00 54.25 199 ASN A C 1
ATOM 1594 O O . ASN A 1 199 ? -38.156 -4.150 75.692 1.00 54.25 199 ASN A O 1
ATOM 1598 N N . SER A 1 200 ? -39.363 -5.925 76.327 1.00 49.44 200 SER A N 1
ATOM 1599 C CA . SER A 1 200 ? -39.274 -5.762 77.782 1.00 49.44 200 SER A CA 1
ATOM 1600 C C . SER A 1 200 ? -38.165 -6.596 78.437 1.00 49.44 200 SER A C 1
ATOM 1602 O O . SER A 1 200 ? -37.987 -6.522 79.653 1.00 49.44 200 SER A O 1
ATOM 1604 N N . ALA A 1 201 ? -37.412 -7.386 77.665 1.00 53.72 201 ALA A N 1
ATOM 1605 C CA . ALA A 1 201 ? -36.330 -8.232 78.166 1.00 53.72 201 ALA A CA 1
ATOM 1606 C C . ALA A 1 201 ? -34.963 -7.785 77.620 1.00 53.72 201 ALA A C 1
ATOM 1608 O O . ALA A 1 201 ? -34.886 -7.337 76.475 1.00 53.72 201 ALA A O 1
ATOM 1609 N N . PRO A 1 202 ? -33.870 -7.922 78.396 1.00 51.25 202 PRO A N 1
ATOM 1610 C CA . PRO A 1 202 ? -32.532 -7.608 77.913 1.00 51.25 202 PRO A CA 1
ATOM 1611 C C . PRO A 1 202 ? -32.161 -8.561 76.768 1.00 51.25 202 PRO A C 1
ATOM 1613 O O . PRO A 1 202 ? -31.927 -9.756 76.966 1.00 51.25 202 PRO A O 1
ATOM 1616 N N . ILE A 1 203 ? -32.139 -8.019 75.552 1.00 54.41 203 ILE A N 1
ATOM 1617 C CA . ILE A 1 203 ? -31.647 -8.687 74.346 1.00 54.41 203 ILE A CA 1
ATOM 1618 C C . ILE A 1 203 ? -30.198 -9.109 74.627 1.00 54.41 203 ILE A C 1
ATOM 1620 O O . ILE A 1 203 ? -29.359 -8.263 74.930 1.00 54.41 203 ILE A O 1
ATOM 1624 N N . GLY A 1 204 ? -29.915 -10.415 74.580 1.00 54.06 204 GLY A N 1
ATOM 1625 C CA . GLY A 1 204 ? -28.595 -10.969 74.917 1.00 54.06 204 GLY A CA 1
ATOM 1626 C C . GLY A 1 204 ? -28.563 -11.986 76.062 1.00 54.06 204 GLY A C 1
ATOM 1627 O O . GLY A 1 204 ? -27.478 -12.448 76.404 1.00 54.06 204 GLY A O 1
ATOM 1628 N N . LEU A 1 205 ? -29.707 -12.383 76.639 1.00 64.44 205 LEU A N 1
ATOM 1629 C CA . LEU A 1 205 ? -29.737 -13.492 77.601 1.00 64.44 205 LEU A CA 1
ATOM 1630 C C . LEU A 1 205 ? -29.291 -14.803 76.926 1.00 64.44 205 LEU A C 1
ATOM 1632 O O . LEU A 1 205 ? -29.836 -15.194 75.888 1.00 64.44 205 LEU A O 1
ATOM 1636 N N . VAL A 1 206 ? -28.302 -15.470 77.525 1.00 68.38 206 VAL A N 1
ATOM 1637 C CA . VAL A 1 206 ? -27.705 -16.712 77.019 1.00 68.38 206 VAL A CA 1
ATOM 1638 C C . VAL A 1 206 ? -27.995 -17.840 78.000 1.00 68.38 206 VAL A C 1
ATOM 1640 O O . VAL A 1 206 ? -27.623 -17.754 79.168 1.00 68.38 206 VAL A O 1
ATOM 1643 N N . VAL A 1 207 ? -28.648 -18.905 77.537 1.00 77.06 207 VAL A N 1
ATOM 1644 C CA . VAL A 1 207 ? -28.950 -20.092 78.353 1.00 77.06 207 VAL A CA 1
ATOM 1645 C C . VAL A 1 207 ? -28.212 -21.300 77.771 1.00 77.06 207 VAL A C 1
ATOM 1647 O O . VAL A 1 207 ? -28.386 -21.591 76.588 1.00 77.06 207 VAL A O 1
ATOM 1650 N N . PRO A 1 208 ? -27.389 -22.025 78.550 1.00 76.44 208 PRO A N 1
ATOM 1651 C CA . PRO A 1 208 ? -26.660 -23.178 78.031 1.00 76.44 208 PRO A CA 1
ATOM 1652 C C . PRO A 1 208 ? -27.616 -24.311 77.639 1.00 76.44 208 PRO A C 1
ATOM 1654 O O . PRO A 1 208 ? -28.566 -24.623 78.362 1.00 76.44 208 PRO A O 1
ATOM 1657 N N . ILE A 1 209 ? -27.349 -24.951 76.495 1.00 75.69 209 ILE A N 1
ATOM 1658 C CA . ILE A 1 209 ? -28.230 -25.991 75.935 1.00 75.69 209 ILE A CA 1
ATOM 1659 C C . ILE A 1 209 ? -28.233 -27.280 76.772 1.00 75.69 209 ILE A C 1
ATOM 1661 O O . ILE A 1 209 ? -29.187 -28.050 76.738 1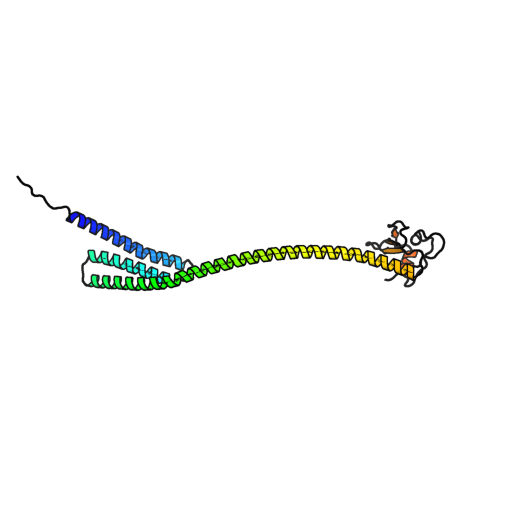.00 75.69 209 ILE A O 1
ATOM 1665 N N . ASN A 1 210 ? -27.189 -27.465 77.585 1.00 74.00 210 ASN A N 1
ATOM 1666 C CA . ASN A 1 210 ? -26.999 -28.621 78.462 1.00 74.00 210 ASN A CA 1
ATOM 1667 C C . ASN A 1 210 ? -27.948 -28.634 79.674 1.00 74.00 210 ASN A C 1
ATOM 1669 O O . ASN A 1 210 ? -27.890 -29.560 80.482 1.00 74.00 210 ASN A O 1
ATOM 1673 N N . LEU A 1 211 ? -28.812 -27.623 79.841 1.00 78.19 211 LEU A N 1
ATOM 1674 C CA . LEU A 1 211 ? -29.832 -27.660 80.885 1.00 78.19 211 LEU A CA 1
ATOM 1675 C C . LEU A 1 211 ? -30.826 -28.808 80.628 1.00 78.19 211 LEU A C 1
ATOM 1677 O O . LEU A 1 211 ? -31.341 -28.922 79.515 1.00 78.19 211 LEU A O 1
ATOM 1681 N N . PRO A 1 212 ? -31.216 -29.582 81.659 1.00 75.56 212 PRO A N 1
ATOM 1682 C CA . PRO A 1 212 ? -32.160 -30.694 81.507 1.00 75.56 212 PRO A CA 1
ATOM 1683 C C . PRO A 1 212 ? -33.537 -30.237 81.002 1.00 75.56 212 PRO A C 1
ATOM 1685 O O . PRO A 1 212 ? -34.234 -30.967 80.306 1.00 75.56 212 PRO A O 1
ATOM 1688 N N . VAL A 1 213 ? -33.928 -28.998 81.317 1.00 74.50 213 VAL A N 1
ATOM 1689 C CA . VAL A 1 213 ? -35.160 -28.383 80.801 1.00 74.50 213 VAL A CA 1
ATOM 1690 C C . VAL A 1 213 ? -35.049 -28.097 79.301 1.00 74.50 213 VAL A C 1
ATOM 1692 O O . VAL A 1 213 ? -36.011 -28.295 78.570 1.00 74.50 213 VAL A O 1
ATOM 1695 N N . VAL A 1 214 ? -33.877 -27.661 78.832 1.00 74.25 214 VAL A N 1
ATOM 1696 C CA . VAL A 1 214 ? -33.632 -27.355 77.419 1.00 74.25 214 VAL A CA 1
ATOM 1697 C C . VAL A 1 214 ? -33.582 -28.649 76.604 1.00 74.25 214 VAL A C 1
ATOM 1699 O O . VAL A 1 214 ? -34.274 -28.752 75.594 1.00 74.25 214 VAL A O 1
ATOM 1702 N N . SER A 1 215 ? -32.850 -29.664 77.070 1.00 74.00 215 SER A N 1
ATOM 1703 C CA . SER A 1 215 ? -32.770 -30.965 76.394 1.00 74.00 215 SER A CA 1
ATOM 1704 C C . SER A 1 215 ? -34.124 -31.676 76.328 1.00 74.00 215 SER A C 1
ATOM 1706 O O . SER A 1 215 ? -34.471 -32.233 75.290 1.00 74.00 215 SER A O 1
ATOM 1708 N N . LYS A 1 216 ? -34.942 -31.587 77.385 1.00 77.06 216 LYS A N 1
ATOM 1709 C CA . LYS A 1 216 ? -36.320 -32.100 77.375 1.00 77.06 216 LYS A CA 1
ATOM 1710 C C . LYS A 1 216 ? -37.182 -31.421 76.308 1.00 77.06 216 LYS A C 1
ATOM 1712 O O . LYS A 1 216 ? -37.947 -32.095 75.629 1.00 77.06 216 LYS A O 1
ATOM 1717 N N . VAL A 1 217 ? -37.045 -30.105 76.150 1.00 75.69 217 VAL A N 1
ATOM 1718 C CA . VAL A 1 217 ? -37.784 -29.334 75.140 1.00 75.69 217 VAL A CA 1
ATOM 1719 C C . VAL A 1 217 ? -37.331 -29.687 73.722 1.00 75.69 217 VAL A C 1
ATOM 1721 O O . VAL A 1 217 ? -38.173 -29.799 72.842 1.00 75.69 217 VAL A O 1
ATOM 1724 N N . PHE A 1 218 ? -36.030 -29.883 73.490 1.00 76.06 218 PHE A N 1
ATOM 1725 C CA . PHE A 1 218 ? -35.512 -30.264 72.168 1.00 76.06 218 PHE A CA 1
ATOM 1726 C C . PHE A 1 218 ? -35.836 -31.707 71.769 1.00 76.06 218 PHE A C 1
ATOM 1728 O O . PHE A 1 218 ? -35.976 -31.986 70.585 1.00 76.06 218 PHE A O 1
ATOM 1735 N N . ASN A 1 219 ? -35.986 -32.608 72.742 1.00 76.38 219 ASN A N 1
ATOM 1736 C CA . ASN A 1 219 ? -36.317 -34.015 72.501 1.00 76.38 219 ASN A CA 1
ATOM 1737 C C . ASN A 1 219 ? -37.835 -34.293 72.455 1.00 76.38 219 ASN A C 1
ATOM 1739 O O . ASN A 1 219 ? -38.234 -35.453 72.348 1.00 76.38 219 ASN A O 1
ATOM 1743 N N . SER A 1 220 ? -38.685 -33.266 72.572 1.00 74.12 220 SER A N 1
ATOM 1744 C CA . SER A 1 220 ? -40.146 -33.400 72.565 1.00 74.12 220 SER A CA 1
ATOM 1745 C C . SER A 1 220 ? -40.752 -32.819 71.288 1.00 74.12 220 SER A C 1
ATOM 1747 O O . SER A 1 220 ? -40.456 -31.694 70.899 1.00 74.12 220 SER A O 1
ATOM 1749 N N . ASN A 1 221 ? -41.675 -33.563 70.671 1.00 70.31 221 ASN A N 1
ATOM 1750 C CA . ASN A 1 221 ? -42.415 -33.130 69.475 1.00 70.31 221 ASN A CA 1
ATOM 1751 C C . ASN A 1 221 ? -43.709 -32.366 69.824 1.00 70.31 221 ASN A C 1
ATOM 1753 O O . ASN A 1 221 ? -44.584 -32.192 68.974 1.00 70.31 221 ASN A O 1
ATOM 1757 N N . ARG A 1 222 ? -43.898 -31.978 71.091 1.00 70.44 222 ARG A N 1
ATOM 1758 C CA . ARG A 1 222 ? -45.104 -31.301 71.590 1.00 70.44 222 ARG A CA 1
ATOM 1759 C C . ARG A 1 222 ? -44.736 -30.035 72.355 1.00 70.44 222 ARG A C 1
ATOM 1761 O O . ARG A 1 222 ? -43.598 -29.841 72.764 1.00 70.44 222 ARG A O 1
ATOM 1768 N N . ALA A 1 223 ? -45.728 -29.170 72.558 1.00 68.88 223 ALA A N 1
ATOM 1769 C CA . ALA A 1 223 ? -45.548 -27.993 73.392 1.00 68.88 223 ALA A CA 1
ATOM 1770 C C . ALA A 1 223 ? -45.311 -28.403 74.854 1.00 68.88 223 ALA A C 1
ATOM 1772 O O . ALA A 1 223 ? -46.200 -28.959 75.500 1.00 68.88 223 ALA A O 1
ATOM 1773 N N . GLU A 1 224 ? -44.119 -28.112 75.368 1.00 73.75 224 GLU A N 1
ATOM 1774 C CA . GLU A 1 224 ? -43.732 -28.380 76.753 1.00 73.75 224 GLU A CA 1
ATOM 1775 C C . GLU A 1 224 ? -44.011 -27.157 77.632 1.00 73.75 224 GLU A C 1
ATOM 1777 O O . GLU A 1 224 ? -43.695 -26.020 77.271 1.00 73.75 224 GLU A O 1
ATOM 1782 N N . SER A 1 225 ? -44.585 -27.392 78.812 1.00 70.19 225 SER A N 1
ATOM 1783 C CA . SER A 1 225 ? -44.749 -26.351 79.827 1.00 70.19 225 SER A CA 1
ATOM 1784 C C . SER A 1 225 ? -43.455 -26.215 80.622 1.00 70.19 225 SER A C 1
ATOM 1786 O O . SER A 1 225 ? -43.024 -27.157 81.289 1.00 70.19 225 SER A O 1
ATOM 1788 N N . ILE A 1 226 ? -42.850 -25.031 80.585 1.00 72.31 226 ILE A N 1
ATOM 1789 C CA . ILE A 1 226 ? -41.608 -24.744 81.306 1.00 72.31 226 ILE A CA 1
ATOM 1790 C C . ILE A 1 226 ? -41.951 -24.177 82.695 1.00 72.31 226 ILE A C 1
ATOM 1792 O O . ILE A 1 226 ? -42.793 -23.280 82.790 1.00 72.31 226 ILE A O 1
ATOM 1796 N N . PRO A 1 227 ? -41.331 -24.670 83.784 1.00 70.06 227 PRO A N 1
ATOM 1797 C CA . PRO A 1 227 ? -41.537 -24.114 85.116 1.00 70.06 227 PRO A CA 1
ATOM 1798 C C . PRO A 1 227 ? -40.990 -22.682 85.217 1.00 70.06 227 PRO A C 1
ATOM 1800 O O . PRO A 1 227 ? -39.945 -22.364 84.653 1.00 70.06 227 PRO A O 1
ATOM 1803 N N . HIS A 1 228 ? -41.669 -21.834 85.993 1.00 66.38 228 HIS A N 1
ATOM 1804 C CA . HIS A 1 228 ? -41.320 -20.418 86.189 1.00 66.38 228 HIS A CA 1
ATOM 1805 C C . HIS A 1 228 ? -39.941 -20.198 86.839 1.00 66.38 228 HIS A C 1
ATOM 1807 O O . HIS A 1 228 ? -39.379 -19.115 86.746 1.00 66.38 228 HIS A O 1
ATOM 1813 N N . THR A 1 229 ? -39.375 -21.226 87.476 1.00 64.75 229 THR A N 1
ATOM 1814 C CA . THR A 1 229 ? -38.026 -21.217 88.064 1.00 64.75 229 THR A CA 1
ATOM 1815 C C . THR A 1 229 ? -36.912 -21.443 87.038 1.00 64.75 229 THR A C 1
ATOM 1817 O O . THR A 1 229 ? -35.732 -21.360 87.374 1.00 64.75 229 THR A O 1
ATOM 1820 N N . SER A 1 230 ? -37.257 -21.764 85.787 1.00 66.38 230 SER A N 1
ATOM 1821 C CA . SER A 1 230 ? -36.280 -21.985 84.724 1.00 66.38 230 SER A CA 1
ATOM 1822 C C . SER A 1 230 ? -35.699 -20.658 84.221 1.00 66.38 230 SER A C 1
ATOM 1824 O O . SER A 1 230 ? -36.455 -19.708 84.017 1.00 66.38 230 SER A O 1
ATOM 1826 N N . PRO A 1 231 ? -34.396 -20.592 83.886 1.00 67.06 231 PRO A N 1
ATOM 1827 C CA . PRO A 1 231 ? -33.804 -19.404 83.265 1.00 67.06 231 PRO A CA 1
ATOM 1828 C C . PRO A 1 231 ? -34.447 -19.035 81.914 1.00 67.06 231 PRO A C 1
ATOM 1830 O O . PRO A 1 231 ? -34.389 -17.880 81.507 1.00 67.06 231 PRO A O 1
ATOM 1833 N N . LEU A 1 232 ? -35.120 -19.982 81.245 1.00 66.50 232 LEU A N 1
ATOM 1834 C CA . LEU A 1 232 ? -35.914 -19.731 80.032 1.00 66.50 232 LEU A CA 1
ATOM 1835 C C . LEU A 1 232 ? -37.200 -18.930 80.302 1.00 66.50 232 LEU A C 1
ATOM 1837 O O . LEU A 1 232 ? -37.709 -18.278 79.395 1.00 66.50 232 LEU A O 1
ATOM 1841 N N . ALA A 1 233 ? -37.723 -18.998 81.530 1.00 61.97 233 ALA A N 1
ATOM 1842 C CA . ALA A 1 233 ? -38.937 -18.321 81.984 1.00 61.97 233 ALA A CA 1
ATOM 1843 C C . ALA A 1 233 ? -38.640 -17.022 82.758 1.00 61.97 233 ALA A C 1
ATOM 1845 O O . ALA A 1 233 ? -39.562 -16.364 83.221 1.00 61.97 233 ALA A O 1
ATOM 1846 N N . SER A 1 234 ? -37.363 -16.631 82.877 1.00 59.28 234 SER A N 1
ATOM 1847 C CA . SER A 1 234 ? -36.931 -15.396 83.554 1.00 59.28 234 SER A CA 1
ATOM 1848 C C . SER A 1 234 ? -37.234 -14.115 82.759 1.00 59.28 234 SER A C 1
ATOM 1850 O O . SER A 1 234 ? -36.917 -13.012 83.212 1.00 59.28 234 SER A O 1
ATOM 1852 N N . ILE A 1 235 ? -37.817 -14.244 81.567 1.00 60.03 235 ILE A N 1
ATOM 1853 C CA . ILE A 1 235 ? -38.403 -13.129 80.822 1.00 60.03 235 ILE A CA 1
ATOM 1854 C C . ILE A 1 235 ? -39.560 -12.628 81.691 1.00 60.03 235 ILE A C 1
ATOM 1856 O O . ILE A 1 235 ? -40.430 -13.424 82.025 1.00 60.03 235 ILE A O 1
ATOM 1860 N N . LYS A 1 236 ? -39.498 -11.374 82.164 1.00 49.69 236 LYS A N 1
ATOM 1861 C CA . LYS A 1 236 ? -40.440 -10.794 83.138 1.00 49.69 236 LYS A CA 1
ATOM 1862 C C . LYS A 1 236 ? -41.882 -10.800 82.601 1.00 49.69 236 LYS A C 1
ATOM 1864 O O . LYS A 1 236 ? -42.395 -9.766 82.190 1.00 49.69 236 LYS A O 1
ATOM 1869 N N . ALA A 1 237 ? -42.551 -11.939 82.700 1.00 44.06 237 ALA A N 1
ATOM 1870 C CA . ALA A 1 237 ? -43.994 -12.008 82.713 1.00 44.06 237 ALA A CA 1
ATOM 1871 C C . ALA A 1 237 ? -44.417 -11.642 84.135 1.00 44.06 237 ALA A C 1
ATOM 1873 O O . ALA A 1 237 ? -44.150 -12.385 85.084 1.00 44.06 237 ALA A O 1
ATOM 1874 N N . ASP A 1 238 ? -45.011 -10.460 84.284 1.00 35.28 238 ASP A N 1
ATOM 1875 C CA . ASP A 1 238 ? -45.704 -10.101 85.509 1.00 35.28 238 ASP A CA 1
ATOM 1876 C C . ASP A 1 238 ? -46.682 -11.232 85.851 1.00 35.28 238 ASP A C 1
ATOM 1878 O O . ASP A 1 238 ? -47.462 -11.693 85.018 1.00 35.28 238 ASP A O 1
ATOM 1882 N N . THR A 1 239 ? -46.479 -11.751 87.052 1.00 38.16 239 THR A N 1
ATOM 1883 C CA . THR A 1 239 ? -47.262 -12.702 87.825 1.00 38.16 239 THR A CA 1
ATOM 1884 C C . THR A 1 239 ? -48.403 -13.410 87.077 1.00 38.16 239 THR A C 1
ATOM 1886 O O . THR A 1 239 ? -49.433 -12.830 86.749 1.00 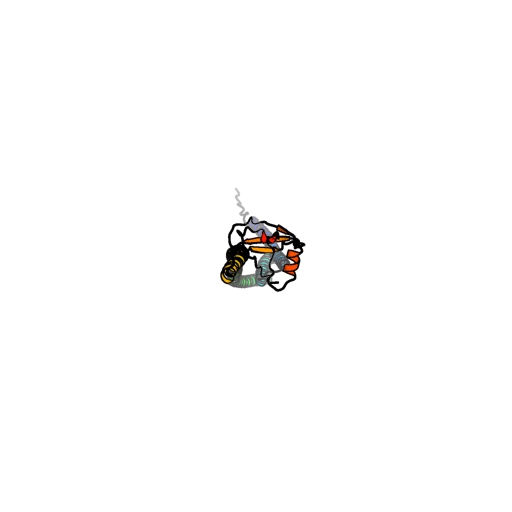38.16 239 THR A O 1
ATOM 1889 N N . SER A 1 240 ? -48.262 -14.735 86.952 1.00 37.50 240 SER A N 1
ATOM 1890 C CA . SER A 1 240 ? -49.288 -15.717 86.565 1.00 37.50 240 SER A CA 1
ATOM 1891 C C . SER A 1 240 ? -49.718 -15.758 85.089 1.00 37.50 240 SER A C 1
ATOM 1893 O O . SER A 1 240 ? -50.783 -15.267 84.739 1.00 37.50 240 SER A O 1
ATOM 1895 N N . ARG A 1 241 ? -48.961 -16.478 84.238 1.00 41.78 241 ARG A N 1
ATOM 1896 C CA . ARG A 1 241 ? -49.484 -17.389 83.185 1.00 41.78 241 ARG A CA 1
ATOM 1897 C C . ARG A 1 241 ? -48.357 -18.097 82.418 1.00 41.78 241 ARG A C 1
ATOM 1899 O O . ARG A 1 241 ? -47.247 -17.601 82.293 1.00 41.78 241 ARG A O 1
ATOM 1906 N N . GLN A 1 242 ? -48.664 -19.314 81.973 1.00 40.06 242 GLN A N 1
ATOM 1907 C CA . GLN A 1 242 ? -47.750 -20.312 81.405 1.00 40.06 242 GLN A CA 1
ATOM 1908 C C . GLN A 1 242 ? -47.096 -19.863 80.085 1.00 40.06 242 GLN A C 1
ATOM 1910 O O . GLN A 1 242 ? -47.792 -19.484 79.146 1.00 40.06 242 GLN A O 1
ATOM 1915 N N . CYS A 1 243 ? -45.772 -20.019 79.975 1.00 39.94 243 CYS A N 1
ATOM 1916 C CA . CYS A 1 243 ? -45.058 -19.979 78.696 1.00 39.94 243 CYS A CA 1
ATOM 1917 C C . CYS A 1 243 ? -45.256 -21.310 77.953 1.00 39.94 243 CYS A C 1
ATOM 1919 O O . CYS A 1 243 ? -44.787 -22.353 78.414 1.00 39.94 243 CYS A O 1
ATOM 1921 N N . LYS A 1 244 ? -45.926 -21.281 76.795 1.00 43.16 244 LYS A N 1
ATOM 1922 C CA . LYS A 1 244 ? -45.972 -22.407 75.849 1.00 43.16 244 LYS A CA 1
ATOM 1923 C C . LYS A 1 244 ? -45.001 -22.142 74.706 1.00 43.16 244 LYS A C 1
ATOM 1925 O O . LYS A 1 244 ? -45.098 -21.114 74.044 1.00 43.16 244 LYS A O 1
ATOM 1930 N N . LYS A 1 245 ? -44.094 -23.086 74.451 1.00 50.19 245 LYS A N 1
ATOM 1931 C CA . LYS A 1 245 ? -43.225 -23.076 73.268 1.00 50.19 245 LYS A CA 1
ATOM 1932 C C . LYS A 1 245 ? -43.713 -24.124 72.270 1.00 50.19 245 LYS A C 1
ATOM 1934 O O . LYS A 1 245 ? -43.963 -25.258 72.664 1.00 50.19 245 LYS A O 1
ATOM 1939 N N . MET A 1 246 ? -43.797 -23.764 70.991 1.00 38.62 246 MET A N 1
ATOM 1940 C CA . MET A 1 246 ? -43.765 -24.725 69.885 1.00 38.62 246 MET A CA 1
ATOM 1941 C C . MET A 1 246 ? -42.333 -24.777 69.352 1.00 38.62 246 MET A C 1
ATOM 1943 O O . MET A 1 246 ? -41.763 -23.744 69.002 1.00 38.62 246 MET A O 1
ATOM 1947 N N . ALA A 1 247 ? -41.737 -25.966 69.347 1.00 34.03 247 ALA A N 1
ATOM 1948 C CA . ALA A 1 247 ? -40.517 -26.245 68.605 1.00 34.03 247 ALA A CA 1
ATOM 1949 C C . ALA A 1 247 ? -40.926 -26.842 67.250 1.00 34.03 247 ALA A C 1
ATOM 1951 O O . ALA A 1 247 ? -41.743 -27.759 67.217 1.00 34.03 247 ALA A O 1
ATOM 1952 N N . TYR A 1 248 ? -40.396 -26.300 66.156 1.00 28.80 248 TYR A N 1
ATOM 1953 C CA . TYR A 1 248 ? -40.362 -26.984 64.862 1.00 28.80 248 TYR A CA 1
ATOM 1954 C C . TYR A 1 248 ? -38.912 -27.442 64.622 1.00 28.80 248 TYR A C 1
ATOM 1956 O O . TYR A 1 248 ? -38.008 -26.724 65.068 1.00 28.80 248 TYR A O 1
ATOM 1964 N N . PRO A 1 249 ? -38.700 -28.626 64.016 1.00 33.06 249 PRO A N 1
ATOM 1965 C CA . PRO A 1 249 ? -37.374 -29.171 63.720 1.00 33.06 249 PRO A CA 1
ATOM 1966 C C . PRO A 1 249 ? -36.539 -28.266 62.809 1.00 33.06 249 PRO A C 1
ATOM 1968 O O . PRO A 1 249 ? -37.134 -27.555 61.966 1.00 33.06 249 PRO A O 1
#

InterPro domains:
  IPR003018 GAF domain [PF01590] (158-231)
  IPR029016 GAF-like domain superfamily [G3DSA:3.30.450.40] (145-246)
  IPR058544 Ethylene receptor 1-like, N-terminal domain [PF25487] (17-115)

Foldseek 3Di:
DDDPPDPPDPVVVVVVVVVVLLVVLVVLLVVLLVVLVVVVVVPVVDPDDPPVVLSVLVNVLSNLVSVLSVLVNVCVVDPDPVSVVVNVVSVVVNVVSVVVSVVVCVVVVVVVVVVVVVVVVVVVVVVVVVVVVVVVVVVVVVVVVVVVVVVVVCVVVVVVVVVLVVQQVVCVVVVPPKDWDWDADPVNQWIFTDDMNPPQDPRGDIGGCPPPQNVVLVPDQAWDWDDCPDPVNPRDDDDDDTDTDHDDD

Sequence (249 aa):
MDACDCIEPLWQADDLLVKYQYISDFFIALAYFSIPLELIYFVKKSSFFPYRWVLIQFGAFIVLCGATHLINLWTFATYSKTIAVVMTVAKAATAVVSCITALMLVHIIPDLLSVKLRERYLKDKAEELDKEMGIIRTQEETGRHVHMLTHEIRSTLDRHTILRTTLVELGRTLGLAECALWMPSRSGTALHLSHTIHNSAPIGLVVPINLPVVSKVFNSNRAESIPHTSPLASIKADTSRQCKKMAYP